Protein AF-A0A6I9PHK0-F1 (afdb_monomer)

Foldseek 3Di:
DADKDKDFDDQDDDDDDDDDWDPDFCLQAQWWKFFAADCPVPRPPGDTQDGQHTAPTVGDDDGDSPQDDHRIIIIDDPDPPRHDDDPDDDDHDDDDPQADWDWDAFPNWIKIWGPWWAFQVVLQVNLVVPANGFDDQADPRRLVVVLVCLVPDPDDFDQWAFGQWFADPPPRDIDGPNRDDNPDFFADPDDPDDPFAGTWTFGNDPPRHIGGDHSGGTGIGMHIHDDDDPPDPPPDDPPDDD

I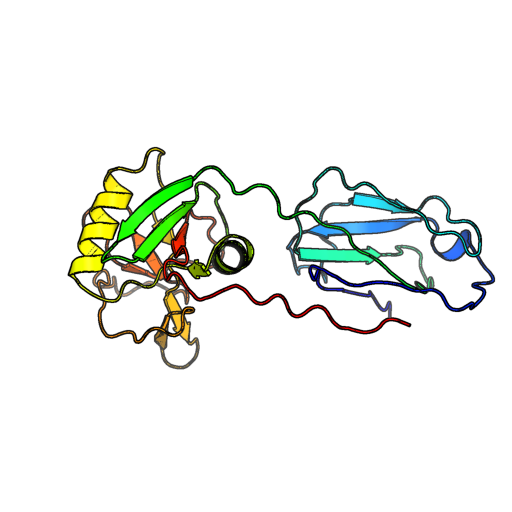nterPro domains:
  IPR001304 C-type lectin-like [PF00059] (117-223)
  IPR001304 C-type lectin-like [PS50041] (106-224)
  IPR001304 C-type lectin-like [SM00034] (99-224)
  IPR006585 Fucolectin tachylectin-4 pentraxin-1 [SM00607] (1-98)
  IPR008979 Galactose-binding-like domain superfamily [SSF49785] (24-95)
  IPR016186 C-type lectin-like/link domain superfamily [G3DSA:3.10.100.10] (101-238)
  IPR016187 C-type lectin fold [SSF56436] (112-226)

Nearest PDB structures (foldseek):
  1lit-assembly1_A  TM=9.042E-01  e=2.002E-09  Homo sapiens
  1qdd-assembly1_A  TM=8.221E-01  e=4.619E-09  Homo sapiens
  8hgg-assembly1_B  TM=8.624E-01  e=3.838E-08  Homo sapiens
  1h8u-assembly1_A  TM=8.838E-01  e=8.853E-08  Homo sapiens
  2kv3-assembly1_A  TM=7.249E-01  e=1.048E-04  Homo sapiens

Radius of gyration: 22.43 Å; Cα contacts (8 Å, |Δi|>4): 418; chains: 1; bounding box: 52×39×66 Å

Mean predicted aligned error: 14.45 Å

Organism: NCBI:txid8208

pLDDT: mean 76.12, std 20.27, range [25.58, 98.31]

Structure (mmCIF, N/CA/C/O backbone):
data_AF-A0A6I9PHK0-F1
#
_entry.id   AF-A0A6I9PHK0-F1
#
loop_
_atom_site.group_PDB
_atom_site.id
_atom_site.type_symbol
_atom_site.label_atom_id
_atom_site.label_alt_id
_atom_site.label_comp_id
_atom_site.label_asym_id
_atom_site.label_entity_id
_atom_site.label_seq_id
_atom_site.pdbx_PDB_ins_code
_atom_site.Cartn_x
_atom_site.Cartn_y
_atom_site.Cartn_z
_atom_site.occupancy
_atom_site.B_iso_or_equiv
_atom_site.auth_seq_id
_atom_site.auth_comp_id
_atom_site.auth_asym_id
_atom_site.auth_atom_id
_atom_site.pdbx_PDB_model_num
ATOM 1 N N . SER A 1 1 ? 22.911 20.141 -20.698 1.00 25.58 1 SER A N 1
ATOM 2 C CA . SER A 1 1 ? 21.625 19.761 -20.085 1.00 25.58 1 SER A CA 1
ATOM 3 C C . SER A 1 1 ? 21.124 18.507 -20.781 1.00 25.58 1 SER A C 1
ATOM 5 O O . SER A 1 1 ? 20.622 18.579 -21.894 1.00 25.58 1 SER A O 1
ATOM 7 N N . SER A 1 2 ? 21.370 17.338 -20.192 1.00 27.66 2 SER A N 1
ATOM 8 C CA . SER A 1 2 ? 20.918 16.049 -20.722 1.00 27.66 2 SER A CA 1
ATOM 9 C C . SER A 1 2 ? 19.432 15.869 -20.407 1.00 27.66 2 SER A C 1
ATOM 11 O O . SER A 1 2 ? 19.042 15.735 -19.250 1.00 27.66 2 SER A O 1
ATOM 13 N N . LEU A 1 3 ? 18.594 15.922 -21.440 1.00 30.30 3 LEU A N 1
ATOM 14 C CA . LEU A 1 3 ? 17.172 15.604 -21.339 1.00 30.30 3 LEU A CA 1
ATOM 15 C C . LEU A 1 3 ? 17.025 14.082 -21.228 1.00 30.30 3 LEU A C 1
ATOM 17 O O . LEU A 1 3 ? 17.205 13.353 -22.200 1.00 30.30 3 LEU A O 1
ATOM 21 N N . SER A 1 4 ? 16.756 13.611 -20.015 1.00 36.31 4 SER A N 1
ATOM 22 C CA . SER A 1 4 ? 16.306 12.252 -19.729 1.00 36.31 4 SER A CA 1
ATOM 23 C C . SER A 1 4 ? 14.802 12.165 -19.994 1.00 36.31 4 SER A C 1
ATOM 25 O O . SER A 1 4 ? 14.036 12.860 -19.325 1.00 36.31 4 SER A O 1
ATOM 27 N N . ASN A 1 5 ? 14.367 11.313 -20.924 1.00 41.53 5 ASN A N 1
ATOM 28 C CA . ASN A 1 5 ? 12.948 10.980 -21.037 1.00 41.53 5 ASN A CA 1
ATOM 29 C C . ASN A 1 5 ? 12.587 10.035 -19.887 1.00 41.53 5 ASN A C 1
ATOM 31 O O . ASN A 1 5 ? 12.984 8.873 -19.883 1.00 41.53 5 ASN A O 1
ATOM 35 N N . VAL A 1 6 ? 11.875 10.561 -18.891 1.00 37.03 6 VAL A N 1
ATOM 36 C CA . VAL A 1 6 ? 11.258 9.777 -17.818 1.00 37.03 6 VAL A CA 1
ATOM 37 C C . VAL A 1 6 ? 9.815 9.550 -18.232 1.00 37.03 6 VAL A C 1
ATOM 39 O O . VAL A 1 6 ? 9.058 10.509 -18.365 1.00 37.03 6 VAL A O 1
ATOM 42 N N . THR A 1 7 ? 9.446 8.298 -18.481 1.00 42.88 7 THR A N 1
ATOM 43 C CA . THR A 1 7 ? 8.068 7.932 -18.832 1.00 42.88 7 THR A CA 1
ATOM 44 C C . THR A 1 7 ? 7.482 7.055 -17.725 1.00 42.88 7 THR A C 1
ATOM 46 O O . THR A 1 7 ? 8.139 6.100 -17.304 1.00 42.88 7 THR A O 1
ATOM 49 N N . PRO A 1 8 ? 6.281 7.378 -17.209 1.00 35.09 8 PRO A N 1
ATOM 50 C CA . PRO A 1 8 ? 5.514 6.455 -16.382 1.00 35.09 8 PRO A CA 1
ATOM 51 C C . PRO A 1 8 ? 5.146 5.214 -17.199 1.00 35.09 8 PRO A C 1
ATOM 53 O O . PRO A 1 8 ? 4.795 5.330 -18.373 1.00 35.09 8 PRO A O 1
ATOM 56 N N . VAL A 1 9 ? 5.208 4.035 -16.583 1.00 39.31 9 VAL A N 1
ATOM 57 C CA . VAL A 1 9 ? 4.702 2.803 -17.199 1.00 39.31 9 VAL A CA 1
ATOM 58 C C . VAL A 1 9 ? 3.179 2.793 -17.048 1.00 39.31 9 VAL A C 1
ATOM 60 O O . VAL A 1 9 ? 2.663 2.454 -15.987 1.00 39.31 9 VAL A O 1
ATOM 63 N N . GLU A 1 10 ? 2.453 3.223 -18.080 1.00 34.25 10 GLU A N 1
ATOM 64 C CA . GLU A 1 10 ? 1.001 3.024 -18.175 1.00 34.25 10 GLU A CA 1
ATOM 65 C C . GLU A 1 10 ? 0.679 1.701 -18.892 1.00 34.25 10 GLU A C 1
ATOM 67 O O . GLU A 1 10 ? 1.463 1.263 -19.736 1.00 34.25 10 GLU A O 1
ATOM 72 N N . PRO A 1 11 ? -0.484 1.066 -18.633 1.00 32.88 11 PRO A N 1
ATOM 73 C CA . PRO A 1 11 ? -0.788 -0.257 -19.176 1.00 32.88 11 PRO A CA 1
ATOM 74 C C . PRO A 1 11 ? -0.891 -0.336 -20.699 1.00 32.88 11 PRO A C 1
ATOM 76 O O . PRO A 1 11 ? -0.811 -1.434 -21.231 1.00 32.88 11 PRO A O 1
ATOM 79 N N . HIS A 1 12 ? -1.064 0.764 -21.433 1.00 34.62 12 HIS A N 1
ATOM 80 C CA . HIS A 1 12 ? -1.171 0.707 -22.891 1.00 34.62 12 HIS A CA 1
ATOM 81 C C . HIS A 1 12 ? -0.727 2.023 -23.542 1.00 34.62 12 HIS A C 1
ATOM 83 O O . HIS A 1 12 ? -1.534 2.936 -23.699 1.00 34.62 12 HIS A O 1
ATOM 89 N N . LEU A 1 13 ? 0.515 2.084 -24.028 1.00 29.38 13 LEU A N 1
ATOM 90 C CA . LEU A 1 13 ? 0.889 3.007 -25.103 1.00 29.38 13 LEU A CA 1
ATOM 91 C C . LEU A 1 13 ? 1.177 2.198 -26.371 1.00 29.38 13 LEU A C 1
ATOM 93 O O . LEU A 1 13 ? 1.936 1.236 -26.338 1.00 29.38 13 LEU A O 1
ATOM 97 N N . LYS A 1 14 ? 0.529 2.573 -27.477 1.00 30.09 14 LYS A N 1
ATOM 98 C CA . LYS A 1 14 ? 0.770 2.023 -28.817 1.00 30.09 14 LYS A CA 1
ATOM 99 C C . LYS A 1 14 ? 1.600 3.002 -29.633 1.00 30.09 14 LYS A C 1
ATOM 101 O O . LYS A 1 14 ? 1.189 4.154 -29.758 1.00 30.09 14 LYS A O 1
ATOM 106 N N . SER A 1 15 ? 2.621 2.483 -30.305 1.00 29.52 15 SER A N 1
ATOM 107 C CA . SER A 1 15 ? 3.256 3.088 -31.467 1.00 29.52 15 SER A CA 1
ATOM 108 C C . SER A 1 15 ? 2.618 2.637 -32.768 1.00 29.52 15 SER A C 1
ATOM 110 O O . SER A 1 15 ? 2.361 1.454 -33.003 1.00 29.52 15 SER A O 1
ATOM 112 N N . ARG A 1 16 ? 2.438 3.586 -33.684 1.00 29.00 16 ARG A N 1
ATOM 113 C CA . ARG A 1 16 ? 2.441 3.318 -35.124 1.00 29.00 16 ARG A CA 1
ATOM 114 C C . ARG A 1 16 ? 3.444 4.252 -35.776 1.00 29.00 16 ARG A C 1
ATOM 116 O O . ARG A 1 16 ? 3.259 5.465 -35.751 1.00 29.00 16 ARG A O 1
ATOM 123 N N . GLN A 1 17 ? 4.429 3.694 -36.473 1.00 33.44 17 GLN A N 1
ATOM 124 C CA . GLN A 1 17 ? 5.278 4.493 -37.348 1.00 33.44 17 GLN A CA 1
ATOM 125 C C . GLN A 1 17 ? 4.563 4.842 -38.657 1.00 33.44 17 GLN A C 1
ATOM 127 O O . GLN A 1 17 ? 4.374 3.997 -39.532 1.00 33.44 17 GLN A O 1
ATOM 132 N N . HIS A 1 18 ? 4.294 6.134 -38.843 1.00 34.22 18 HIS A N 1
ATOM 133 C CA . HIS A 1 18 ? 4.387 6.753 -40.160 1.00 34.22 18 HIS A CA 1
ATOM 134 C C . HIS A 1 18 ? 5.791 7.351 -40.322 1.00 34.22 18 HIS A C 1
ATOM 136 O O . HIS A 1 18 ? 6.119 8.371 -39.730 1.00 34.22 18 HIS A O 1
ATOM 142 N N . HIS A 1 19 ? 6.615 6.649 -41.105 1.00 40.34 19 HIS A N 1
ATOM 143 C CA . HIS A 1 19 ? 7.843 7.088 -41.782 1.00 40.34 19 HIS A CA 1
ATOM 144 C C . HIS A 1 19 ? 8.476 8.421 -41.310 1.00 40.34 19 HIS A C 1
ATOM 146 O O . HIS A 1 19 ? 8.140 9.499 -41.804 1.00 40.34 19 HIS A O 1
ATOM 152 N N . HIS A 1 20 ? 9.521 8.337 -40.480 1.00 35.16 20 HIS A N 1
ATOM 153 C CA . HIS A 1 20 ? 10.587 9.341 -40.496 1.00 35.16 20 HIS A CA 1
ATOM 154 C C . HIS A 1 20 ? 11.955 8.696 -40.240 1.00 35.16 20 HIS A C 1
ATOM 156 O O . HIS A 1 20 ? 12.197 8.082 -39.205 1.00 35.16 20 HIS A O 1
ATOM 162 N N . ARG A 1 21 ? 12.844 8.795 -41.234 1.00 42.00 21 ARG A N 1
ATOM 163 C CA . ARG A 1 21 ? 14.199 8.222 -41.237 1.00 42.00 21 ARG A CA 1
ATOM 164 C C . ARG A 1 21 ? 15.056 8.839 -40.122 1.00 42.00 21 ARG A C 1
ATOM 166 O O . ARG A 1 21 ? 15.415 10.010 -40.225 1.00 42.00 21 ARG A O 1
ATOM 173 N N . ILE A 1 22 ? 15.490 8.053 -39.133 1.00 44.62 22 ILE A N 1
ATOM 174 C CA . ILE A 1 22 ? 16.690 8.393 -38.347 1.00 44.62 22 ILE A CA 1
ATOM 175 C C . ILE A 1 22 ? 17.921 8.005 -39.182 1.00 44.62 22 ILE A C 1
ATOM 177 O O . ILE A 1 22 ? 18.108 6.837 -39.512 1.00 44.62 22 ILE A O 1
ATOM 181 N N . HIS A 1 23 ? 18.762 8.985 -39.528 1.00 48.31 23 HIS A N 1
ATOM 182 C CA . HIS A 1 23 ? 19.916 8.817 -40.426 1.00 48.31 23 HIS A CA 1
ATOM 183 C C . HIS A 1 23 ? 21.219 8.360 -39.717 1.00 48.31 23 HIS A C 1
ATOM 185 O O . HIS A 1 23 ? 22.257 8.281 -40.365 1.00 48.31 23 HIS A O 1
ATOM 191 N N . ILE A 1 24 ? 21.235 8.050 -38.411 1.00 57.88 24 ILE A N 1
ATOM 192 C CA . ILE A 1 24 ? 22.464 7.571 -37.733 1.00 57.88 24 ILE A CA 1
ATOM 193 C C . ILE A 1 24 ? 22.117 6.512 -36.665 1.00 57.88 24 ILE A C 1
ATOM 195 O O . ILE A 1 24 ? 21.638 6.893 -35.595 1.00 57.88 24 ILE A O 1
ATOM 199 N N . PRO A 1 25 ? 22.334 5.209 -36.931 1.00 56.81 25 PRO A N 1
ATOM 200 C CA . PRO A 1 25 ? 21.959 4.117 -36.022 1.00 56.81 25 PRO A CA 1
ATOM 201 C C . PRO A 1 25 ? 22.844 4.027 -34.765 1.00 56.81 25 PRO A C 1
ATOM 203 O O . PRO A 1 25 ? 22.355 3.689 -33.695 1.00 56.81 25 PRO A O 1
ATOM 206 N N . GLU A 1 26 ? 24.111 4.436 -34.857 1.00 62.53 26 GLU A N 1
ATOM 207 C CA . GLU A 1 26 ? 25.139 4.272 -33.806 1.00 62.53 26 GLU A CA 1
ATOM 208 C C . GLU A 1 26 ? 24.965 5.207 -32.588 1.00 62.53 26 GLU A C 1
ATOM 210 O O . GLU A 1 26 ? 25.712 5.150 -31.610 1.00 62.53 26 GLU A O 1
ATOM 215 N N . ARG A 1 27 ? 23.995 6.133 -32.626 1.00 67.62 27 ARG A N 1
ATOM 216 C CA . ARG A 1 27 ? 23.818 7.157 -31.576 1.00 67.62 27 ARG A CA 1
ATOM 217 C C . ARG A 1 27 ? 23.200 6.627 -30.285 1.00 67.62 27 ARG A C 1
ATOM 219 O O . ARG A 1 27 ? 23.299 7.303 -29.262 1.00 67.62 27 ARG A O 1
ATOM 226 N N . LEU A 1 28 ? 22.544 5.473 -30.347 1.00 73.44 28 LEU A N 1
ATOM 227 C CA . LEU A 1 28 ? 21.948 4.805 -29.189 1.00 73.44 28 LEU A CA 1
ATOM 228 C C . LEU A 1 28 ? 22.874 3.745 -28.589 1.00 73.44 28 LEU A C 1
ATOM 230 O O . LEU A 1 28 ? 22.549 3.184 -27.545 1.00 73.44 28 LEU A O 1
ATOM 234 N N . ASP A 1 29 ? 24.028 3.497 -29.204 1.00 79.94 29 ASP A N 1
ATOM 235 C CA . ASP A 1 29 ? 24.972 2.501 -28.720 1.00 79.94 29 ASP A CA 1
ATOM 236 C C . ASP A 1 29 ? 25.483 2.892 -27.328 1.00 79.94 29 ASP A C 1
ATOM 238 O O . ASP A 1 29 ? 25.869 4.037 -27.065 1.00 79.94 29 ASP A O 1
ATOM 242 N N . SER A 1 30 ? 25.511 1.911 -26.429 1.00 81.75 30 SER A N 1
ATOM 243 C CA . SER A 1 30 ? 25.810 2.079 -25.004 1.00 81.75 30 SER A CA 1
ATOM 244 C C . SER A 1 30 ? 24.768 2.872 -24.209 1.00 81.75 30 SER A C 1
ATOM 246 O O . SER A 1 30 ? 25.079 3.326 -23.106 1.00 81.75 30 SER A O 1
ATOM 248 N N . ALA A 1 31 ? 23.549 3.052 -24.728 1.00 85.50 31 ALA A N 1
ATOM 249 C CA . ALA A 1 31 ? 22.441 3.511 -23.899 1.00 85.50 31 ALA A CA 1
ATOM 250 C C . ALA A 1 31 ? 22.073 2.425 -22.881 1.00 85.50 31 ALA A C 1
ATOM 252 O O . ALA A 1 31 ? 21.934 1.256 -23.230 1.00 85.50 31 ALA A O 1
ATOM 253 N N . GLU A 1 32 ? 21.912 2.814 -21.625 1.00 87.94 32 GLU A N 1
ATOM 254 C CA . GLU A 1 32 ? 21.534 1.926 -20.533 1.00 87.94 32 GLU A CA 1
ATOM 255 C C . GLU A 1 32 ? 20.050 2.096 -20.203 1.00 87.94 32 GLU A C 1
ATOM 257 O O . GLU A 1 32 ? 19.572 3.222 -20.046 1.00 87.94 32 GLU A O 1
ATOM 262 N N . ILE A 1 33 ? 19.330 0.979 -20.107 1.00 86.75 33 ILE A N 1
ATOM 263 C CA . ILE A 1 33 ? 17.914 0.915 -19.749 1.00 86.75 33 ILE A CA 1
ATOM 264 C C . ILE A 1 33 ? 17.826 0.505 -18.281 1.00 86.75 33 ILE A C 1
ATOM 266 O O . ILE A 1 33 ? 18.187 -0.612 -17.927 1.00 86.75 33 ILE A O 1
ATOM 270 N N . LEU A 1 34 ? 17.333 1.398 -17.431 1.00 84.75 34 LEU A N 1
ATOM 271 C CA . LEU A 1 34 ? 17.183 1.209 -15.990 1.00 84.75 34 LEU A CA 1
ATOM 272 C C . LEU A 1 34 ? 15.696 1.068 -15.659 1.00 84.75 34 LEU A C 1
ATOM 274 O O . LEU A 1 34 ? 14.885 1.866 -16.139 1.00 84.75 34 LEU A O 1
ATOM 278 N N . ILE A 1 35 ? 15.338 0.090 -14.825 1.00 83.00 35 ILE A N 1
ATOM 279 C CA . ILE A 1 35 ? 13.946 -0.175 -14.428 1.00 83.00 35 ILE A CA 1
ATOM 280 C C . ILE A 1 35 ? 13.857 -0.287 -12.911 1.00 83.00 35 ILE A C 1
ATOM 282 O O . ILE A 1 35 ? 14.585 -1.063 -12.301 1.00 83.00 35 ILE A O 1
ATOM 286 N N . GLY A 1 36 ? 12.962 0.476 -12.283 1.00 77.12 36 GLY A N 1
ATOM 287 C CA . GLY A 1 36 ? 12.745 0.392 -10.838 1.00 77.12 36 GLY A CA 1
ATOM 288 C C . GLY A 1 36 ? 11.745 1.414 -10.301 1.00 77.12 36 GLY A C 1
ATOM 289 O O . GLY A 1 36 ? 11.014 2.050 -11.057 1.00 77.12 36 GLY A O 1
ATOM 290 N N . ASN A 1 37 ? 11.686 1.559 -8.976 1.00 71.12 37 ASN A N 1
ATOM 291 C CA . ASN A 1 37 ? 10.735 2.452 -8.294 1.00 71.12 37 ASN A CA 1
ATOM 292 C C . ASN A 1 37 ? 11.374 3.721 -7.713 1.00 71.12 37 ASN A C 1
ATOM 294 O O . ASN A 1 37 ? 10.649 4.657 -7.348 1.00 71.12 37 ASN A O 1
ATOM 298 N N . SER A 1 38 ? 12.708 3.765 -7.629 1.00 76.19 38 SER A N 1
ATOM 299 C CA . SER A 1 38 ? 13.434 4.872 -7.012 1.00 76.19 38 SER A CA 1
ATOM 300 C C . SER A 1 38 ? 13.378 6.116 -7.889 1.00 76.19 38 SER A C 1
ATOM 302 O O . SER A 1 38 ? 13.614 6.055 -9.096 1.00 76.19 38 SER A O 1
ATOM 304 N N . LEU A 1 39 ? 13.083 7.255 -7.260 1.00 78.12 39 LEU A N 1
ATOM 305 C CA . LEU A 1 39 ? 13.158 8.581 -7.880 1.00 78.12 39 LEU A CA 1
ATOM 306 C C . LEU A 1 39 ? 14.530 9.240 -7.671 1.00 78.12 39 LEU A C 1
ATOM 308 O O . LEU A 1 39 ? 14.804 10.283 -8.265 1.00 78.12 39 LEU A O 1
ATOM 312 N N . GLU A 1 40 ? 15.403 8.651 -6.850 1.00 78.62 40 GLU A N 1
ATOM 313 C CA . GLU A 1 40 ? 16.730 9.198 -6.576 1.00 78.62 40 GLU A CA 1
ATOM 314 C C . GLU A 1 40 ? 17.556 9.319 -7.855 1.00 78.62 40 GLU A C 1
ATOM 316 O O . GLU A 1 40 ? 17.512 8.451 -8.733 1.00 78.62 40 GLU A O 1
ATOM 321 N N . ASN A 1 41 ? 18.306 10.419 -7.968 1.00 80.69 41 ASN A N 1
ATOM 322 C CA . ASN A 1 41 ? 19.072 10.743 -9.170 1.00 80.69 41 ASN A CA 1
ATOM 323 C C . ASN A 1 41 ? 18.211 10.637 -10.450 1.00 80.69 41 ASN A C 1
A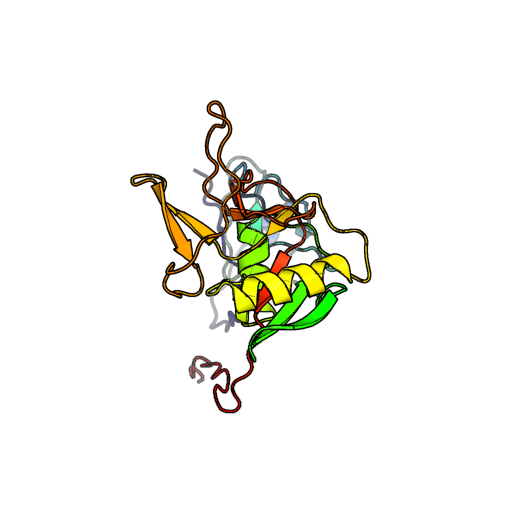TOM 325 O O . ASN A 1 41 ? 18.661 10.110 -11.466 1.00 80.69 41 ASN A O 1
ATOM 329 N N . ASN A 1 42 ? 16.943 11.069 -10.396 1.00 75.44 42 ASN A N 1
ATOM 330 C CA . ASN A 1 42 ? 15.948 10.928 -11.468 1.00 75.44 42 ASN A CA 1
ATOM 331 C C . ASN A 1 42 ? 15.799 9.477 -11.970 1.00 75.44 42 ASN A C 1
ATOM 333 O O . ASN A 1 42 ? 15.760 9.228 -13.175 1.00 75.44 42 ASN A O 1
ATOM 337 N N . GLY A 1 43 ? 15.814 8.504 -11.060 1.00 73.00 43 GLY A N 1
ATOM 338 C CA . GLY A 1 43 ? 15.768 7.077 -11.384 1.00 73.00 43 GLY A CA 1
ATOM 339 C C . GLY A 1 43 ? 17.083 6.498 -11.909 1.00 73.00 43 GLY A C 1
ATOM 340 O O . GLY A 1 43 ? 17.085 5.395 -12.446 1.00 73.00 43 GLY A O 1
ATOM 341 N N . GLY A 1 44 ? 18.195 7.224 -11.763 1.00 82.19 44 GLY A N 1
ATOM 342 C CA . GLY A 1 44 ? 19.533 6.762 -12.147 1.00 82.19 44 GLY A CA 1
ATOM 343 C C . GLY A 1 44 ? 20.101 5.671 -11.234 1.00 82.19 44 GLY A C 1
ATOM 344 O O . GLY A 1 44 ? 21.029 4.982 -11.632 1.00 82.19 44 GLY A O 1
ATOM 345 N N . ASN A 1 45 ? 19.537 5.502 -10.035 1.00 84.75 45 ASN A N 1
ATOM 346 C CA . ASN A 1 45 ? 19.943 4.463 -9.082 1.00 84.75 45 ASN A CA 1
ATOM 347 C C . ASN A 1 45 ? 19.146 3.152 -9.249 1.00 84.75 45 ASN A C 1
ATOM 349 O O . ASN A 1 45 ? 19.362 2.206 -8.495 1.00 84.75 45 ASN A O 1
ATOM 353 N N . ASN A 1 46 ? 18.189 3.099 -10.182 1.00 83.50 46 ASN A N 1
ATOM 354 C CA . ASN A 1 46 ? 17.428 1.878 -10.448 1.00 83.50 46 ASN A CA 1
ATOM 355 C C . ASN A 1 46 ? 18.325 0.813 -11.107 1.00 83.50 46 ASN A C 1
ATOM 357 O O . ASN A 1 46 ? 19.268 1.173 -11.808 1.00 83.50 46 ASN A O 1
ATOM 361 N N . PRO A 1 47 ? 18.057 -0.488 -10.904 1.00 85.44 47 PRO A N 1
ATOM 362 C CA . PRO A 1 47 ? 18.856 -1.546 -11.511 1.00 85.44 47 PRO A CA 1
ATOM 363 C C . PRO A 1 47 ? 18.782 -1.518 -13.047 1.00 85.44 47 PRO A C 1
ATOM 365 O O . PRO A 1 47 ? 17.766 -1.146 -13.640 1.00 85.44 47 PRO A O 1
ATOM 368 N N . SER A 1 48 ? 19.879 -1.929 -13.682 1.00 89.81 48 SER A N 1
ATOM 369 C CA . SER A 1 48 ? 20.029 -1.996 -15.139 1.00 89.81 48 SER A CA 1
ATOM 370 C C . SER A 1 48 ? 19.340 -3.235 -15.701 1.00 89.81 48 SER A C 1
ATOM 372 O O . SER A 1 48 ? 19.637 -4.350 -15.278 1.00 89.81 48 SER A O 1
ATOM 374 N N . CYS A 1 49 ? 18.404 -3.030 -16.630 1.00 86.06 49 CYS A N 1
ATOM 375 C CA . CYS A 1 49 ? 17.784 -4.095 -17.413 1.00 86.06 49 CYS A CA 1
ATOM 376 C C . CYS A 1 49 ? 18.702 -4.544 -18.546 1.00 86.06 49 CYS A C 1
ATOM 378 O O . CYS A 1 49 ? 18.980 -5.732 -18.693 1.00 86.06 49 CYS A O 1
ATOM 380 N N . ALA A 1 50 ? 19.139 -3.600 -19.377 1.00 86.94 50 ALA A N 1
ATOM 381 C CA . ALA A 1 50 ? 19.885 -3.911 -20.583 1.00 86.94 50 ALA A CA 1
ATOM 382 C C . ALA A 1 50 ? 20.724 -2.722 -21.041 1.00 86.94 50 ALA A C 1
ATOM 384 O O . ALA A 1 50 ? 20.414 -1.562 -20.761 1.00 86.94 50 ALA A O 1
ATOM 385 N N . VAL A 1 51 ? 21.762 -3.029 -21.815 1.00 87.38 51 VAL A N 1
ATOM 386 C CA . VAL A 1 51 ? 22.569 -2.041 -22.527 1.00 87.38 51 VAL A CA 1
ATOM 387 C C . VAL A 1 51 ? 22.332 -2.219 -24.021 1.00 87.38 51 VAL A C 1
ATOM 389 O O . VAL A 1 51 ? 22.464 -3.321 -24.554 1.00 87.38 51 VAL A O 1
ATOM 392 N N . VAL A 1 52 ? 21.985 -1.129 -24.701 1.00 84.62 52 VAL A N 1
ATOM 393 C CA . VAL A 1 52 ? 21.788 -1.099 -26.150 1.00 84.62 52 VAL A CA 1
ATOM 394 C C . VAL A 1 52 ? 23.141 -1.283 -26.831 1.00 84.62 52 VAL A C 1
ATOM 396 O O . VAL A 1 52 ? 24.047 -0.464 -26.671 1.00 84.62 52 VAL A O 1
ATOM 399 N N . THR A 1 53 ? 23.291 -2.369 -27.584 1.00 82.19 53 THR A N 1
ATOM 400 C CA . THR A 1 53 ? 24.536 -2.700 -28.292 1.00 82.19 53 THR A CA 1
ATOM 401 C C . THR A 1 53 ? 24.547 -2.166 -29.718 1.00 82.19 53 THR A C 1
ATOM 403 O O . THR A 1 53 ? 25.542 -1.577 -30.123 1.00 82.19 53 THR A O 1
ATOM 406 N N . SER A 1 54 ? 23.459 -2.362 -30.467 1.00 80.31 54 SER A N 1
ATOM 407 C CA . SER A 1 54 ? 23.242 -1.783 -31.794 1.00 80.31 54 SER A CA 1
ATOM 408 C C . SER A 1 54 ? 21.770 -1.901 -32.187 1.00 80.31 54 SER A C 1
ATOM 410 O O . SER A 1 54 ? 21.135 -2.922 -31.918 1.00 80.31 54 SER A O 1
ATOM 412 N N . ILE A 1 55 ? 21.224 -0.876 -32.846 1.00 75.88 55 ILE A N 1
ATOM 413 C CA . ILE A 1 55 ? 19.894 -0.926 -33.468 1.00 75.88 55 ILE A CA 1
ATOM 414 C C . ILE A 1 55 ? 20.042 -0.468 -34.924 1.00 75.88 55 ILE A C 1
ATOM 416 O O . ILE A 1 55 ? 20.458 0.669 -35.160 1.00 75.88 55 ILE A O 1
ATOM 420 N N . PRO A 1 56 ? 19.724 -1.315 -35.919 1.00 75.19 56 PRO A N 1
ATOM 421 C CA . PRO A 1 56 ? 19.862 -0.938 -37.321 1.00 75.19 56 PRO A CA 1
ATOM 422 C C . PRO A 1 56 ? 18.945 0.242 -37.669 1.00 75.19 56 PRO A C 1
ATOM 424 O O . PRO A 1 56 ? 17.880 0.421 -37.078 1.00 75.19 56 PRO A O 1
ATOM 427 N N . SER A 1 57 ? 19.339 1.058 -38.651 1.00 71.38 57 SER A N 1
ATOM 428 C CA . SER A 1 57 ? 18.554 2.229 -39.062 1.00 71.38 57 SER A CA 1
ATOM 429 C C . SER A 1 57 ? 17.129 1.847 -39.455 1.00 71.38 57 SER A C 1
ATOM 431 O O . SER A 1 57 ? 16.925 1.030 -40.350 1.00 71.38 57 SER A O 1
ATOM 433 N N . GLY A 1 58 ? 16.142 2.470 -38.806 1.00 68.12 58 GLY A N 1
ATOM 434 C CA . GLY A 1 58 ? 14.723 2.180 -39.032 1.00 68.12 58 GLY A CA 1
ATOM 435 C C . GLY A 1 58 ? 14.252 0.835 -38.467 1.00 68.12 58 GLY A C 1
ATOM 436 O O . GLY A 1 58 ? 13.106 0.464 -38.696 1.00 68.12 58 GLY A O 1
ATOM 437 N N . GLY A 1 59 ? 15.114 0.111 -37.750 1.00 71.00 59 GLY A N 1
ATOM 438 C CA . GLY A 1 59 ? 14.764 -1.110 -37.042 1.00 71.00 59 GLY A CA 1
ATOM 439 C C . GLY A 1 59 ? 14.234 -0.837 -35.637 1.00 71.00 59 GLY A C 1
ATOM 440 O O . GLY A 1 59 ? 14.545 0.180 -35.018 1.00 71.00 59 GLY A O 1
ATOM 441 N N . THR A 1 60 ? 13.464 -1.794 -35.131 1.00 74.62 60 THR A N 1
ATOM 442 C CA . THR A 1 60 ? 13.030 -1.861 -33.733 1.00 74.62 60 THR A CA 1
ATOM 443 C C . THR A 1 60 ? 13.784 -2.998 -33.056 1.00 74.62 60 THR A C 1
ATOM 445 O O . THR A 1 60 ? 13.967 -4.056 -33.659 1.00 74.62 60 THR A O 1
ATOM 448 N N . HIS A 1 61 ? 14.218 -2.792 -31.814 1.00 79.62 61 HIS A N 1
ATOM 449 C CA . HIS A 1 61 ? 14.843 -3.831 -31.001 1.00 79.62 61 HIS A CA 1
ATOM 450 C C . HIS A 1 61 ? 14.088 -3.972 -29.681 1.00 79.62 61 HIS A C 1
ATOM 452 O O . HIS A 1 61 ? 13.785 -2.971 -29.034 1.00 79.62 61 HIS A O 1
ATOM 458 N N . THR A 1 62 ? 13.814 -5.212 -29.282 1.00 76.31 62 THR A N 1
ATOM 459 C CA . THR A 1 62 ? 13.144 -5.540 -28.017 1.00 76.31 62 THR A CA 1
ATOM 460 C C . THR A 1 62 ? 14.174 -5.997 -26.989 1.00 76.31 62 THR A C 1
ATOM 462 O O . THR A 1 62 ? 15.120 -6.704 -27.342 1.00 76.31 62 THR A O 1
ATOM 465 N N . PHE A 1 63 ? 14.010 -5.582 -25.732 1.00 80.69 63 PHE A N 1
ATOM 466 C CA . PHE A 1 63 ? 14.857 -5.984 -24.608 1.00 80.69 63 PHE A CA 1
ATOM 467 C C . PHE A 1 63 ? 14.012 -6.725 -23.574 1.00 80.69 63 PHE A C 1
ATOM 469 O O . PHE A 1 63 ? 13.024 -6.185 -23.082 1.00 80.69 63 PHE A O 1
ATOM 476 N N . GLU A 1 64 ? 14.416 -7.948 -23.239 1.00 77.94 64 GLU A N 1
ATOM 477 C CA . GLU A 1 64 ? 13.720 -8.792 -22.268 1.00 77.94 64 GLU A CA 1
ATOM 478 C C . GLU A 1 64 ? 14.336 -8.604 -20.877 1.00 77.94 64 GLU A C 1
ATOM 480 O O . GLU A 1 64 ? 15.416 -9.115 -20.586 1.00 77.94 64 GLU A O 1
ATOM 485 N N . CYS A 1 65 ? 13.646 -7.874 -19.999 1.00 79.25 65 CYS A N 1
ATOM 486 C CA . CYS A 1 65 ? 14.150 -7.513 -18.669 1.00 79.25 65 CYS A CA 1
ATOM 487 C C . CYS A 1 65 ? 13.918 -8.589 -17.591 1.00 79.25 65 CYS A C 1
ATOM 489 O O . CYS A 1 65 ? 13.957 -8.280 -16.405 1.00 79.25 65 CYS A O 1
ATOM 491 N N . GLY A 1 66 ? 13.615 -9.837 -17.964 1.00 71.44 66 GLY A N 1
ATOM 492 C CA . GLY A 1 66 ? 13.586 -10.978 -17.035 1.00 71.44 66 GLY A CA 1
ATOM 493 C C . GLY A 1 66 ? 12.665 -10.832 -15.813 1.00 71.44 66 GLY A C 1
ATOM 494 O O . GLY A 1 66 ? 12.976 -11.371 -14.755 1.00 71.44 66 GLY A O 1
ATOM 495 N N . GLY A 1 67 ? 11.560 -10.088 -15.928 1.00 64.50 67 GLY A N 1
ATOM 496 C CA . GLY A 1 67 ? 10.622 -9.872 -14.819 1.00 64.50 67 GLY A CA 1
ATOM 497 C C . GLY A 1 67 ? 11.055 -8.807 -13.803 1.00 64.50 67 GLY A C 1
ATOM 498 O O . GLY A 1 67 ? 10.583 -8.822 -12.667 1.00 64.50 67 GLY A O 1
ATOM 499 N N . MET A 1 68 ? 11.946 -7.884 -14.182 1.00 73.50 68 MET A N 1
ATOM 500 C CA . MET A 1 68 ? 12.258 -6.710 -13.361 1.00 73.50 68 MET A CA 1
ATOM 501 C C . MET A 1 68 ? 10.996 -5.927 -12.987 1.00 73.50 68 MET A C 1
ATOM 503 O O . MET A 1 68 ? 10.130 -5.668 -13.820 1.00 73.50 68 MET A O 1
ATOM 507 N N . ILE A 1 69 ? 10.919 -5.519 -11.721 1.00 69.50 69 ILE A N 1
ATOM 508 C CA . ILE A 1 69 ? 9.770 -4.802 -11.165 1.00 69.50 69 ILE A CA 1
ATOM 509 C C . ILE A 1 69 ? 10.135 -3.327 -11.016 1.00 69.50 69 ILE A C 1
ATOM 511 O O . ILE A 1 69 ? 11.087 -2.982 -10.314 1.00 69.50 69 ILE A O 1
ATOM 515 N N . GLY A 1 70 ? 9.352 -2.449 -11.635 1.00 70.94 70 GLY A N 1
ATOM 516 C CA . GLY A 1 70 ? 9.549 -1.010 -11.532 1.00 70.94 70 GLY A CA 1
ATOM 517 C C . GLY A 1 70 ? 8.423 -0.206 -12.173 1.00 70.94 70 GLY A C 1
ATOM 518 O O . GLY A 1 70 ? 7.827 -0.641 -13.151 1.00 70.94 70 GLY A O 1
ATOM 519 N N . ARG A 1 71 ? 8.150 0.980 -11.627 1.00 71.31 71 ARG A N 1
ATOM 520 C CA . ARG A 1 71 ? 7.186 1.963 -12.155 1.00 71.31 71 ARG A CA 1
ATOM 521 C C . ARG A 1 71 ? 7.837 3.015 -13.059 1.00 71.31 71 ARG A C 1
ATOM 523 O O . ARG A 1 71 ? 7.141 3.807 -13.689 1.00 71.31 71 ARG A O 1
ATOM 530 N N . LEU A 1 72 ? 9.168 3.067 -13.066 1.00 73.75 72 LEU A N 1
ATOM 531 C CA . LEU A 1 72 ? 9.973 4.018 -13.822 1.00 73.75 72 LEU A CA 1
ATOM 532 C C . LEU A 1 72 ? 10.889 3.254 -14.766 1.00 73.75 72 LEU A C 1
ATOM 534 O O . LEU A 1 72 ? 11.628 2.367 -14.334 1.00 73.75 72 LEU A O 1
ATOM 538 N N . VAL A 1 73 ? 10.884 3.672 -16.028 1.00 82.94 73 VAL A N 1
ATOM 539 C CA . VAL A 1 73 ? 11.896 3.291 -17.010 1.00 82.94 73 VAL A CA 1
ATOM 540 C C . VAL A 1 73 ? 12.710 4.527 -17.354 1.00 82.94 73 VAL A C 1
ATOM 542 O O . VAL A 1 73 ? 12.163 5.591 -17.656 1.00 82.94 73 VAL A O 1
ATOM 545 N N . ARG A 1 74 ? 14.034 4.392 -17.300 1.00 82.44 74 ARG A N 1
ATOM 546 C CA . ARG A 1 74 ? 14.971 5.435 -17.710 1.00 82.44 74 ARG A CA 1
ATOM 547 C C . ARG A 1 74 ? 15.937 4.883 -18.739 1.00 82.44 74 ARG A C 1
ATOM 549 O O . ARG A 1 74 ? 16.563 3.859 -18.509 1.00 82.44 74 ARG A O 1
ATOM 556 N N . ILE A 1 75 ? 16.122 5.630 -19.823 1.00 85.31 75 ILE A N 1
ATOM 557 C CA . ILE A 1 75 ? 17.159 5.366 -20.820 1.00 85.31 75 ILE A CA 1
ATOM 558 C C . ILE A 1 75 ? 18.230 6.450 -20.676 1.00 85.31 75 ILE A C 1
ATOM 560 O O . ILE A 1 75 ? 17.927 7.641 -20.773 1.00 85.31 75 ILE A O 1
ATOM 564 N N . SER A 1 76 ? 19.471 6.054 -20.391 1.00 82.88 76 SER A N 1
ATOM 565 C CA . SER A 1 76 ? 20.589 6.970 -20.129 1.00 82.88 76 SER A CA 1
ATOM 566 C C . SER A 1 76 ? 21.748 6.730 -21.089 1.00 82.88 76 SER A C 1
ATOM 568 O O . SER A 1 76 ? 22.170 5.598 -21.285 1.00 82.88 76 SER A O 1
ATOM 570 N N . LEU A 1 77 ? 22.309 7.805 -21.645 1.00 84.38 77 LEU A N 1
ATOM 571 C CA . LEU A 1 77 ? 23.590 7.776 -22.351 1.00 84.38 77 LEU A CA 1
ATOM 572 C C . LEU A 1 77 ? 24.648 8.437 -21.471 1.00 84.38 77 LEU A C 1
ATOM 574 O O . LEU A 1 77 ? 24.563 9.628 -21.179 1.00 84.38 77 LEU A O 1
ATOM 578 N N . ASN A 1 78 ? 25.671 7.677 -21.085 1.00 77.69 78 ASN A N 1
ATOM 579 C CA . ASN A 1 78 ? 26.723 8.160 -20.182 1.00 77.69 78 ASN A CA 1
ATOM 580 C C . ASN A 1 78 ? 27.921 8.783 -20.932 1.00 77.69 78 ASN A C 1
ATOM 582 O O . ASN A 1 78 ? 28.975 9.017 -20.344 1.00 77.69 78 ASN A O 1
ATOM 586 N N . ARG A 1 79 ? 27.782 9.063 -22.238 1.00 77.38 79 ARG A N 1
ATOM 587 C CA . ARG A 1 79 ? 28.847 9.668 -23.055 1.00 77.38 79 ARG A CA 1
ATOM 588 C C . ARG A 1 79 ? 28.794 11.206 -22.982 1.00 77.38 79 ARG A C 1
ATOM 590 O O . ARG A 1 79 ? 27.717 11.779 -23.183 1.00 77.38 79 ARG A O 1
ATOM 597 N N . PRO A 1 80 ? 29.926 11.900 -22.761 1.00 70.69 80 PRO A N 1
ATOM 598 C CA . PRO A 1 80 ? 29.960 13.361 -22.757 1.00 70.69 80 PRO A CA 1
ATOM 599 C C . PRO A 1 80 ? 29.548 13.921 -24.127 1.00 70.69 80 PRO A C 1
ATOM 601 O O . PRO A 1 80 ? 29.908 13.370 -25.164 1.00 70.69 80 PRO A O 1
ATOM 604 N N . ASN A 1 81 ? 28.773 15.010 -24.125 1.00 69.75 81 ASN A N 1
ATOM 605 C CA . ASN A 1 81 ? 28.220 15.669 -25.321 1.00 69.75 81 ASN A CA 1
ATOM 606 C C . ASN A 1 81 ? 27.323 14.787 -26.212 1.00 69.75 81 ASN A C 1
ATOM 608 O O . ASN A 1 81 ? 27.071 15.132 -27.366 1.00 69.75 81 ASN A O 1
ATOM 612 N N . SER A 1 82 ? 26.808 13.672 -25.689 1.00 69.62 82 SER A N 1
ATOM 613 C CA . SER A 1 82 ? 25.817 12.864 -26.396 1.00 69.62 82 SER A CA 1
ATOM 614 C C . SER A 1 82 ? 24.402 13.397 -26.162 1.00 69.62 82 SER A C 1
ATOM 616 O O . SER A 1 82 ? 24.045 13.844 -25.072 1.00 69.62 82 SER A O 1
ATOM 618 N N . VAL A 1 83 ? 23.588 13.367 -27.215 1.00 70.62 83 VAL A N 1
ATOM 619 C CA . VAL A 1 83 ? 22.161 13.688 -27.147 1.00 70.62 83 VAL A CA 1
ATOM 620 C C . VAL A 1 83 ? 21.397 12.409 -27.441 1.00 70.62 83 VAL A C 1
ATOM 622 O O . VAL A 1 83 ? 21.568 11.829 -28.518 1.00 70.62 83 VAL A O 1
ATOM 625 N N . LEU A 1 84 ? 20.555 11.991 -26.498 1.00 71.75 84 LEU A N 1
ATOM 626 C CA . LEU A 1 84 ? 19.634 10.879 -26.689 1.00 71.75 84 LEU A CA 1
ATOM 627 C C . LEU A 1 84 ? 18.518 11.331 -27.634 1.00 71.75 84 LEU A C 1
ATOM 629 O O . LEU A 1 84 ? 17.825 12.312 -27.373 1.00 71.75 84 LEU A O 1
ATOM 633 N N . THR A 1 85 ? 18.366 10.642 -28.759 1.00 73.00 85 THR A N 1
ATOM 634 C CA . THR A 1 85 ? 17.286 10.898 -29.713 1.00 73.00 85 THR A CA 1
ATOM 635 C C . THR A 1 85 ? 16.575 9.583 -29.960 1.00 73.00 85 THR A C 1
ATOM 637 O O . THR A 1 85 ? 17.116 8.695 -30.611 1.00 73.00 85 THR A O 1
ATOM 640 N N . LEU A 1 86 ? 15.378 9.463 -29.398 1.00 70.19 86 LEU A N 1
ATOM 641 C CA . LEU A 1 86 ? 14.503 8.310 -29.544 1.00 70.19 86 LEU A CA 1
ATOM 642 C C . LEU A 1 86 ? 13.287 8.772 -30.338 1.00 70.19 86 LEU A C 1
ATOM 644 O O . LEU A 1 86 ? 12.711 9.810 -30.015 1.00 70.19 86 LEU A O 1
ATOM 648 N N . CYS A 1 87 ? 12.922 8.032 -31.382 1.00 65.25 87 CYS A N 1
ATOM 649 C CA . CYS A 1 87 ? 11.666 8.296 -32.081 1.00 65.25 87 CYS A CA 1
ATOM 650 C C . CYS A 1 87 ? 10.480 7.870 -31.224 1.00 65.25 87 CYS A C 1
ATOM 652 O O . CYS A 1 87 ? 9.511 8.612 -31.115 1.00 65.25 87 CYS A O 1
ATOM 654 N N . GLU A 1 88 ? 10.574 6.690 -30.615 1.00 67.56 88 GLU A N 1
ATOM 655 C CA . GLU A 1 88 ? 9.492 6.116 -29.837 1.00 67.56 88 GLU A CA 1
ATOM 656 C C . GLU A 1 88 ? 10.017 5.051 -28.880 1.00 67.56 88 GLU A C 1
ATOM 658 O O . GLU A 1 88 ? 10.983 4.355 -29.197 1.00 67.56 88 GLU A O 1
ATOM 663 N N . VAL A 1 89 ? 9.400 4.958 -27.704 1.00 76.19 89 VAL A N 1
ATOM 664 C CA . VAL A 1 89 ? 9.719 3.960 -26.684 1.00 76.19 89 VAL A CA 1
ATOM 665 C C . VAL A 1 89 ? 8.419 3.292 -26.277 1.00 76.19 89 VAL A C 1
ATOM 667 O O . VAL A 1 89 ? 7.500 3.963 -25.814 1.00 76.19 89 VAL A O 1
ATOM 670 N N . GLU A 1 90 ? 8.369 1.975 -26.429 1.00 61.66 90 GLU A N 1
ATOM 671 C CA . GLU A 1 90 ? 7.282 1.147 -25.921 1.00 61.66 90 GLU A CA 1
ATOM 672 C C . GLU A 1 90 ? 7.795 0.336 -24.736 1.00 61.66 90 GLU A C 1
ATOM 674 O O . GLU A 1 90 ? 8.860 -0.282 -24.804 1.00 61.66 90 GLU A O 1
ATOM 679 N N . VAL A 1 91 ? 7.037 0.350 -23.643 1.00 75.75 91 VAL A N 1
ATOM 680 C CA . VAL A 1 91 ? 7.335 -0.436 -22.448 1.00 75.75 91 VAL A CA 1
ATOM 681 C C . VAL A 1 91 ? 6.203 -1.429 -22.260 1.00 75.75 91 VAL A C 1
ATOM 683 O O . VAL A 1 91 ? 5.050 -1.038 -22.085 1.00 75.75 91 VAL A O 1
ATOM 686 N N . TYR A 1 92 ? 6.547 -2.712 -22.297 1.00 66.44 92 TYR A N 1
ATOM 687 C CA . TYR A 1 92 ? 5.615 -3.809 -22.083 1.00 66.44 92 TYR A CA 1
ATOM 688 C C . TYR A 1 92 ? 5.879 -4.411 -20.707 1.00 66.44 92 TYR A C 1
ATOM 690 O O . TYR A 1 92 ? 6.970 -4.912 -20.440 1.00 66.44 92 TYR A O 1
ATOM 698 N N . GLY A 1 93 ? 4.885 -4.33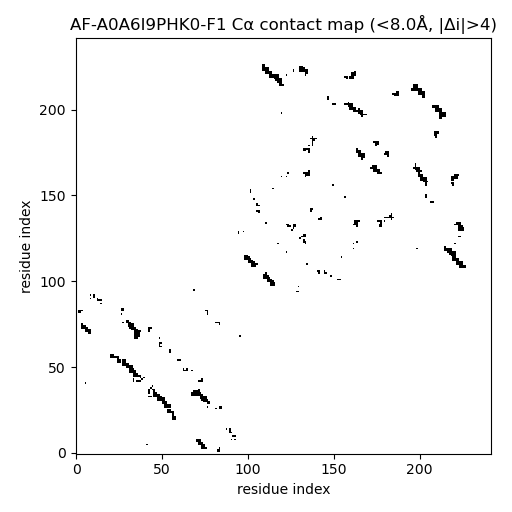2 -19.828 1.00 63.31 93 GLY A N 1
ATOM 699 C CA . GLY A 1 93 ? 4.907 -4.962 -18.515 1.00 63.31 93 GLY A CA 1
ATOM 700 C C . GLY A 1 93 ? 3.665 -5.819 -18.336 1.00 63.31 93 GLY A C 1
ATOM 701 O O . GLY A 1 93 ? 2.576 -5.436 -18.761 1.00 63.31 93 GLY A O 1
ATOM 702 N N . GLU A 1 94 ? 3.829 -6.974 -17.704 1.00 58.03 94 GLU A N 1
ATOM 703 C CA . GLU A 1 94 ? 2.706 -7.739 -17.178 1.00 58.03 94 GLU A CA 1
ATOM 704 C C . GLU A 1 94 ? 2.511 -7.373 -15.707 1.00 58.03 94 GLU A C 1
ATOM 706 O O . GLU A 1 94 ? 3.474 -7.104 -14.980 1.00 58.03 94 GLU A O 1
ATOM 711 N N . LEU A 1 95 ? 1.256 -7.349 -15.261 1.00 55.75 95 LEU A N 1
ATOM 712 C CA . LEU A 1 95 ? 0.954 -7.242 -13.843 1.00 55.75 95 LEU A CA 1
ATOM 713 C C . LEU A 1 95 ? 1.567 -8.462 -13.147 1.00 55.75 95 LEU A C 1
ATOM 715 O O . LEU A 1 95 ? 1.104 -9.584 -13.342 1.00 55.75 95 LEU A O 1
ATOM 719 N N . ALA A 1 96 ? 2.632 -8.245 -12.368 1.00 56.38 96 ALA A N 1
ATOM 720 C CA . ALA A 1 96 ? 3.275 -9.308 -11.601 1.00 56.38 96 ALA A CA 1
ATOM 721 C C . ALA A 1 96 ? 2.203 -10.094 -10.838 1.00 56.38 96 ALA A C 1
ATOM 723 O O . ALA A 1 96 ? 1.413 -9.473 -10.131 1.00 56.38 96 ALA A O 1
ATOM 724 N N . ALA A 1 97 ? 2.158 -11.422 -10.997 1.00 58.16 97 ALA A N 1
ATOM 725 C CA . ALA A 1 97 ? 1.125 -12.259 -10.387 1.00 58.16 97 ALA A CA 1
ATOM 726 C C . ALA A 1 97 ? 0.880 -11.847 -8.922 1.00 58.16 97 ALA A C 1
ATOM 728 O O . ALA A 1 97 ? 1.855 -11.581 -8.199 1.00 58.16 97 ALA A O 1
ATOM 729 N N . PRO A 1 98 ? -0.391 -11.751 -8.481 1.00 64.19 98 PRO A N 1
ATOM 730 C CA . PRO A 1 98 ? -0.691 -11.282 -7.142 1.00 64.19 98 PRO A CA 1
ATOM 731 C C . PRO A 1 98 ? 0.063 -12.152 -6.138 1.00 64.19 98 PRO A C 1
ATOM 733 O O . PRO A 1 98 ? 0.041 -13.381 -6.202 1.00 64.19 98 PRO A O 1
ATOM 736 N N . SER A 1 99 ? 0.800 -11.492 -5.249 1.00 72.81 99 SER A N 1
ATOM 737 C CA . SER A 1 99 ? 1.593 -12.159 -4.220 1.00 72.81 99 SER A CA 1
ATOM 738 C C . SER A 1 99 ? 0.700 -13.013 -3.313 1.00 72.81 99 SER A C 1
ATOM 740 O O . SER A 1 99 ? -0.507 -12.742 -3.232 1.00 72.81 99 SER A O 1
ATOM 742 N N . PRO A 1 100 ? 1.270 -14.021 -2.620 1.00 79.88 100 PRO A N 1
ATOM 743 C CA . PRO A 1 100 ? 0.531 -14.814 -1.648 1.00 79.88 100 PRO A CA 1
ATOM 744 C C . PRO A 1 100 ? -0.281 -13.911 -0.726 1.00 79.88 100 PRO A C 1
ATOM 746 O O . PRO A 1 100 ? 0.175 -12.857 -0.275 1.00 79.88 100 PRO A O 1
ATOM 749 N N . SER A 1 101 ? -1.538 -14.272 -0.537 1.00 85.06 101 SER A N 1
ATOM 750 C CA . SER A 1 101 ? -2.478 -13.461 0.213 1.00 85.06 101 SER A CA 1
ATOM 751 C C . SER A 1 101 ? -3.616 -14.328 0.720 1.00 85.06 101 SER A C 1
ATOM 753 O O . SER A 1 101 ? -3.873 -15.405 0.178 1.00 85.06 101 SER A O 1
ATOM 755 N N . PHE A 1 102 ? -4.295 -13.868 1.766 1.00 88.38 102 PHE A N 1
ATOM 756 C CA . PHE A 1 102 ? -5.517 -14.509 2.236 1.00 88.38 102 PHE A CA 1
ATOM 757 C C . PHE A 1 102 ? -6.686 -13.532 2.165 1.00 88.38 102 PHE A C 1
ATOM 759 O O . PHE A 1 102 ? -6.533 -12.333 2.403 1.00 88.38 102 PHE A O 1
ATOM 766 N N . SER A 1 103 ? -7.849 -14.056 1.783 1.00 91.12 103 SER A N 1
ATOM 767 C CA . SER A 1 103 ? -9.076 -13.279 1.608 1.00 91.12 103 SER A CA 1
ATOM 768 C C . SER A 1 103 ? -9.985 -13.427 2.822 1.00 91.12 103 SER A C 1
ATOM 770 O O . SER A 1 103 ? -10.066 -14.503 3.413 1.00 91.12 103 SER A O 1
ATOM 772 N N . ALA A 1 104 ? -10.711 -12.368 3.153 1.00 92.62 104 ALA A N 1
ATOM 773 C CA . ALA A 1 104 ? -11.767 -12.379 4.155 1.00 92.62 104 ALA A CA 1
ATOM 774 C C . ALA A 1 104 ? -12.904 -11.440 3.733 1.00 92.62 104 ALA A C 1
ATOM 776 O O . ALA A 1 104 ? -12.786 -10.693 2.761 1.00 92.62 104 ALA A O 1
ATOM 777 N N . VAL A 1 105 ? -14.014 -11.480 4.463 1.00 92.19 105 VAL A N 1
ATOM 778 C CA . VAL A 1 105 ? -15.118 -10.532 4.303 1.00 92.19 105 VAL A CA 1
ATOM 779 C C . VAL A 1 105 ? -15.279 -9.796 5.617 1.00 92.19 105 VAL A C 1
ATOM 781 O O . VAL A 1 105 ? -15.385 -10.434 6.659 1.00 92.19 105 VAL A O 1
ATOM 784 N N . VAL A 1 106 ? -15.303 -8.469 5.549 1.00 91.38 106 VAL A N 1
ATOM 785 C CA . VAL A 1 106 ? -15.514 -7.601 6.699 1.00 91.38 106 VAL A CA 1
ATOM 786 C C . VAL A 1 106 ? -16.714 -6.697 6.451 1.00 91.38 106 VAL A C 1
ATOM 788 O O . VAL A 1 106 ? -16.720 -5.899 5.513 1.00 91.38 106 VAL A O 1
ATOM 791 N N . SER A 1 107 ? -17.748 -6.824 7.282 1.00 89.62 107 SER A N 1
ATOM 792 C CA . SER A 1 107 ? -18.997 -6.063 7.192 1.00 89.62 107 SER A CA 1
ATOM 793 C C . SER A 1 107 ? -19.589 -6.067 5.767 1.00 89.62 107 SER A C 1
ATOM 795 O O . SER A 1 107 ? -20.063 -5.047 5.265 1.00 89.62 107 SER A O 1
ATOM 797 N N . GLY A 1 108 ? -19.519 -7.222 5.092 1.00 87.75 108 GLY A N 1
ATOM 798 C CA . GLY A 1 108 ? -20.001 -7.425 3.719 1.00 87.75 108 GLY A CA 1
ATOM 799 C C . GLY A 1 108 ? -19.061 -6.943 2.606 1.00 87.75 108 GLY A C 1
ATOM 800 O O . GLY A 1 108 ? -19.418 -7.044 1.437 1.00 87.75 108 GLY A O 1
ATOM 801 N N . ARG A 1 109 ? -17.868 -6.434 2.937 1.00 90.25 109 ARG A N 1
ATOM 802 C CA . ARG A 1 109 ? -16.844 -6.000 1.975 1.00 90.25 109 ARG A CA 1
ATOM 803 C C . ARG A 1 109 ? -15.743 -7.041 1.902 1.00 90.25 109 ARG A C 1
ATOM 805 O O . ARG A 1 109 ? -15.211 -7.446 2.933 1.00 90.25 109 ARG A O 1
ATOM 812 N N . GLY A 1 110 ? -15.382 -7.461 0.698 1.00 92.25 110 GLY A N 1
ATOM 813 C CA . GLY A 1 110 ? -14.231 -8.333 0.529 1.00 92.25 110 GLY A CA 1
ATOM 814 C C . GLY A 1 110 ? -12.930 -7.593 0.852 1.00 92.25 110 GLY A C 1
ATOM 815 O O . GLY A 1 110 ? -12.765 -6.411 0.533 1.00 92.25 110 GLY A O 1
ATOM 816 N N . ILE A 1 111 ? -12.010 -8.282 1.518 1.00 94.88 111 ILE A N 1
ATOM 817 C CA . ILE A 1 111 ? -10.659 -7.801 1.791 1.00 94.88 111 ILE A CA 1
ATOM 818 C C . ILE A 1 111 ? -9.640 -8.890 1.490 1.00 94.88 111 ILE A C 1
ATOM 820 O O . ILE A 1 111 ? -9.936 -10.082 1.574 1.00 94.88 111 ILE A O 1
ATOM 824 N N . VAL A 1 112 ? -8.421 -8.470 1.178 1.00 93.94 112 VAL A N 1
ATOM 825 C CA . VAL A 1 112 ? -7.269 -9.348 0.992 1.00 93.94 112 VAL A CA 1
ATOM 826 C C . VAL A 1 112 ? -6.090 -8.791 1.776 1.00 93.94 112 VAL A C 1
ATOM 828 O O . VAL A 1 112 ? -5.724 -7.628 1.607 1.00 93.94 112 VAL A O 1
ATOM 831 N N . VA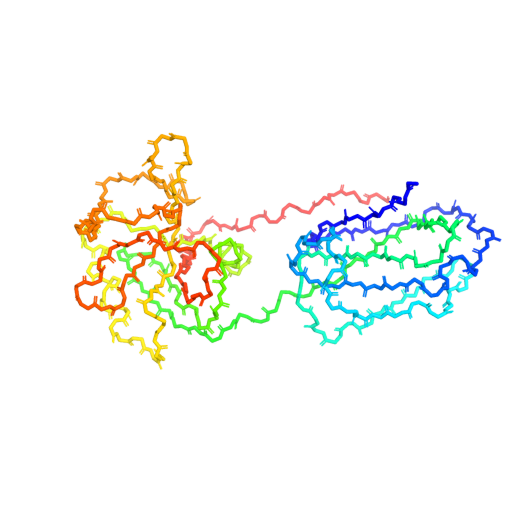L A 1 113 ? -5.473 -9.622 2.614 1.00 95.56 113 VAL A N 1
ATOM 832 C CA . VAL A 1 113 ? -4.220 -9.292 3.303 1.00 95.56 113 VAL A CA 1
ATOM 833 C C . VAL A 1 113 ? -3.060 -9.841 2.482 1.00 95.56 113 VAL A C 1
ATOM 835 O O . VAL A 1 113 ? -2.974 -11.048 2.248 1.00 95.56 113 VAL A O 1
ATOM 838 N N . VAL A 1 114 ? -2.180 -8.955 2.023 1.00 94.06 114 VAL A N 1
ATOM 839 C CA . VAL A 1 114 ? -1.123 -9.282 1.059 1.00 94.06 114 VAL A CA 1
ATOM 840 C C . VAL A 1 114 ? 0.205 -9.539 1.771 1.00 94.06 114 VAL A C 1
ATOM 842 O O . VAL A 1 114 ? 0.723 -8.665 2.467 1.00 94.06 114 VAL A O 1
ATOM 845 N N . GLU A 1 115 ? 0.801 -10.713 1.542 1.00 92.75 115 GLU A N 1
ATOM 846 C CA . GLU A 1 115 ? 2.117 -11.114 2.061 1.00 92.75 115 GLU A CA 1
ATOM 847 C C . GLU A 1 115 ? 3.254 -10.533 1.199 1.00 92.75 115 GLU A C 1
ATOM 849 O O . GLU A 1 115 ? 4.105 -11.229 0.645 1.00 92.75 115 GLU A O 1
ATOM 854 N N . LYS A 1 116 ? 3.256 -9.208 1.037 1.00 89.62 116 LYS A N 1
ATOM 855 C CA . LYS A 1 116 ? 4.308 -8.469 0.333 1.00 89.62 116 LYS A CA 1
ATOM 856 C C . LYS A 1 116 ? 4.641 -7.212 1.111 1.00 89.62 116 LYS A C 1
ATOM 858 O O . LYS A 1 116 ? 3.754 -6.438 1.447 1.00 89.62 116 LYS A O 1
ATOM 863 N N . LYS A 1 117 ? 5.922 -7.002 1.406 1.00 91.88 117 LYS A N 1
ATOM 864 C CA . LYS A 1 117 ? 6.367 -5.826 2.159 1.00 91.88 117 LYS A CA 1
ATOM 865 C C . LYS A 1 117 ? 6.589 -4.664 1.205 1.00 91.88 117 LYS A C 1
ATOM 867 O O . LYS A 1 117 ? 7.511 -4.716 0.395 1.00 91.88 117 LYS A O 1
ATOM 872 N N . LEU A 1 118 ? 5.756 -3.635 1.300 1.00 88.56 118 LEU A N 1
ATOM 873 C CA . LEU A 1 118 ? 5.842 -2.436 0.467 1.00 88.56 118 LEU A CA 1
ATOM 874 C C . LEU A 1 118 ? 5.780 -1.176 1.328 1.00 88.56 118 LEU A C 1
ATOM 876 O O . LEU A 1 118 ? 5.197 -1.182 2.416 1.00 88.56 118 LEU A O 1
ATOM 880 N N . CYS A 1 119 ? 6.372 -0.092 0.824 1.00 93.06 119 CYS A N 1
ATOM 881 C CA . CYS A 1 119 ? 6.128 1.233 1.380 1.00 93.06 119 CYS A CA 1
ATOM 882 C C . CYS A 1 119 ? 4.662 1.634 1.170 1.00 93.06 119 CYS A C 1
ATOM 884 O O . CYS A 1 119 ? 3.988 1.107 0.280 1.00 93.06 119 CYS A O 1
ATOM 886 N N . TRP A 1 120 ? 4.155 2.572 1.971 1.00 95.81 120 TRP A N 1
ATOM 887 C CA . TRP A 1 120 ? 2.722 2.887 1.988 1.00 95.81 120 TRP A CA 1
ATOM 888 C C . TRP A 1 120 ? 2.182 3.287 0.604 1.00 95.81 120 TRP A C 1
ATOM 890 O O . TRP A 1 120 ? 1.109 2.840 0.198 1.00 95.81 120 TRP A O 1
ATOM 900 N N . SER A 1 121 ? 2.939 4.086 -0.161 1.00 89.62 121 SER A N 1
ATOM 901 C CA . SER A 1 121 ? 2.517 4.491 -1.508 1.00 89.62 121 SER A CA 1
ATOM 902 C C . SER A 1 121 ? 2.483 3.318 -2.479 1.00 89.62 121 SER A C 1
ATOM 904 O O . SER A 1 121 ? 1.556 3.218 -3.274 1.00 89.62 121 SER A O 1
ATOM 906 N N . ASP A 1 122 ? 3.466 2.423 -2.411 1.00 88.31 122 ASP A N 1
ATOM 907 C CA . ASP A 1 122 ? 3.534 1.277 -3.317 1.00 88.31 122 ASP A CA 1
ATOM 908 C C . ASP A 1 122 ? 2.460 0.240 -2.964 1.00 88.31 122 ASP A C 1
ATOM 910 O O . ASP A 1 122 ? 1.879 -0.360 -3.863 1.00 88.31 122 ASP A O 1
ATOM 914 N N . ALA A 1 123 ? 2.128 0.083 -1.678 1.00 93.38 123 ALA A N 1
ATOM 915 C CA . ALA A 1 123 ? 0.992 -0.717 -1.225 1.00 93.38 123 ALA A CA 1
ATOM 916 C C . ALA A 1 123 ? -0.346 -0.159 -1.743 1.00 93.38 123 ALA A C 1
ATOM 918 O O . ALA A 1 123 ? -1.192 -0.920 -2.212 1.00 93.38 123 ALA A O 1
ATOM 919 N N . LEU A 1 124 ? -0.524 1.169 -1.717 1.00 93.19 124 LEU A N 1
ATOM 920 C CA . LEU A 1 124 ? -1.701 1.835 -2.282 1.00 93.19 124 LEU A CA 1
ATOM 921 C C . LEU A 1 124 ? -1.859 1.542 -3.775 1.00 93.19 124 LEU A C 1
ATOM 923 O O . LEU A 1 124 ? -2.938 1.140 -4.211 1.00 93.19 124 LEU A O 1
ATOM 927 N N . PHE A 1 125 ? -0.794 1.743 -4.553 1.00 87.44 125 PHE A N 1
ATOM 928 C CA . PHE A 1 125 ? -0.822 1.464 -5.987 1.00 87.44 125 PHE A CA 1
ATOM 929 C C . PHE A 1 125 ? -1.070 -0.016 -6.258 1.00 87.44 125 PHE A C 1
ATOM 931 O O . PHE A 1 125 ? -1.957 -0.340 -7.039 1.00 87.44 125 PHE A O 1
ATOM 938 N N . TYR A 1 126 ? -0.410 -0.907 -5.518 1.00 86.31 126 TYR A N 1
ATOM 939 C CA . TYR A 1 126 ? -0.642 -2.341 -5.634 1.00 86.31 126 TYR A CA 1
ATOM 940 C C . TYR A 1 126 ? -2.120 -2.703 -5.424 1.00 86.31 126 TYR A C 1
ATOM 942 O O . TYR A 1 126 ? -2.696 -3.440 -6.222 1.00 86.31 126 TYR A O 1
ATOM 950 N N . CYS A 1 127 ? -2.775 -2.171 -4.386 1.00 90.50 127 CYS A N 1
ATOM 951 C CA . CYS A 1 127 ? -4.196 -2.448 -4.182 1.00 90.50 127 CYS A CA 1
ATOM 952 C C . CYS A 1 127 ? -5.077 -1.917 -5.320 1.00 90.50 127 CYS A C 1
ATOM 954 O O . CYS A 1 127 ? -6.093 -2.532 -5.613 1.00 90.50 127 CYS A O 1
ATOM 956 N N . ARG A 1 128 ? -4.714 -0.812 -5.976 1.00 87.31 128 ARG A N 1
ATOM 957 C CA . ARG A 1 128 ? -5.488 -0.245 -7.095 1.00 87.31 128 ARG A CA 1
ATOM 958 C C . ARG A 1 128 ? -5.269 -0.999 -8.406 1.00 87.31 128 ARG A C 1
ATOM 960 O O . ARG A 1 128 ? -6.208 -1.170 -9.186 1.00 87.31 128 ARG A O 1
ATOM 967 N N . ASP A 1 129 ? -4.058 -1.501 -8.613 1.00 80.75 129 ASP A N 1
ATOM 968 C CA . ASP A 1 129 ? -3.701 -2.280 -9.795 1.00 80.75 129 ASP A CA 1
ATOM 969 C C . ASP A 1 129 ? -4.374 -3.660 -9.759 1.00 80.75 129 ASP A C 1
ATOM 971 O O . ASP A 1 129 ? -5.037 -4.058 -10.721 1.00 80.75 129 ASP A O 1
ATOM 975 N N . PHE A 1 130 ? -4.268 -4.357 -8.622 1.00 81.56 130 PHE A N 1
ATOM 976 C CA . PHE A 1 130 ? -4.701 -5.753 -8.474 1.00 81.56 130 PHE A CA 1
ATOM 977 C C . PHE A 1 130 ? -6.076 -5.938 -7.825 1.00 81.56 130 PHE A C 1
ATOM 979 O O . PHE A 1 130 ? -6.712 -6.970 -8.033 1.00 81.56 130 PHE A O 1
ATOM 986 N N . TYR A 1 131 ? -6.541 -4.964 -7.045 1.00 87.94 131 TYR A N 1
ATOM 987 C CA . TYR A 1 131 ? -7.787 -5.039 -6.279 1.00 87.94 131 TYR A CA 1
ATOM 988 C C . TYR A 1 131 ? -8.601 -3.739 -6.436 1.00 87.94 131 TYR A C 1
ATOM 990 O O . TYR A 1 131 ? -8.719 -3.223 -7.546 1.00 87.94 131 TYR A O 1
ATOM 998 N N . TRP A 1 132 ? -9.224 -3.220 -5.372 1.00 88.44 132 TRP A N 1
ATOM 999 C CA . TRP A 1 132 ? -9.954 -1.951 -5.420 1.00 88.44 132 TRP A CA 1
ATOM 1000 C C . TRP A 1 132 ? -9.131 -0.778 -4.875 1.00 88.44 132 TRP A C 1
ATOM 1002 O O . TRP A 1 132 ? -8.796 0.149 -5.609 1.00 88.44 132 TRP A O 1
ATOM 1012 N N . ASP A 1 133 ? -8.811 -0.800 -3.581 1.00 93.69 133 ASP A N 1
ATOM 1013 C CA . ASP A 1 133 ? -8.032 0.246 -2.908 1.00 93.69 133 ASP A CA 1
ATOM 1014 C C . ASP A 1 133 ? -7.466 -0.291 -1.581 1.00 93.69 133 ASP A C 1
ATOM 1016 O O . ASP A 1 133 ? -7.793 -1.408 -1.181 1.00 93.69 133 ASP A O 1
ATOM 1020 N N . LEU A 1 134 ? -6.643 0.477 -0.865 1.00 96.06 134 LEU A N 1
ATOM 1021 C CA . LEU A 1 134 ? -6.283 0.140 0.518 1.00 96.06 134 LEU A CA 1
ATOM 1022 C C . LEU A 1 134 ? -7.511 0.192 1.444 1.00 96.06 134 LEU A C 1
ATOM 1024 O O . LEU A 1 134 ? -8.418 1.012 1.274 1.00 96.06 134 LEU A O 1
ATOM 1028 N N . LEU A 1 135 ? -7.509 -0.661 2.472 1.00 96.88 135 LEU A N 1
ATOM 1029 C CA . LEU A 1 135 ? -8.606 -0.789 3.428 1.00 96.88 135 LEU A CA 1
ATOM 1030 C C . LEU A 1 135 ? -8.938 0.522 4.144 1.00 96.88 135 LEU A C 1
ATOM 1032 O O . LEU A 1 135 ? -8.066 1.194 4.688 1.00 96.88 135 LEU A O 1
ATOM 1036 N N . SER A 1 136 ? -10.232 0.826 4.216 1.00 95.62 136 SER A N 1
ATOM 1037 C CA . SER A 1 136 ? -10.785 1.866 5.081 1.00 95.62 136 SER A CA 1
ATOM 1038 C C . SER A 1 136 ? -11.672 1.245 6.154 1.00 95.62 136 SER A C 1
ATOM 1040 O O . SER A 1 136 ? -12.6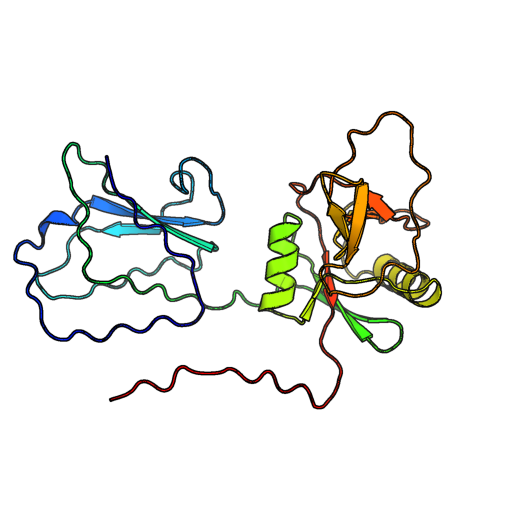65 0.613 5.793 1.00 95.62 136 SER A O 1
ATOM 1042 N N . ILE A 1 137 ? -11.372 1.490 7.430 1.00 95.62 137 ILE A N 1
ATOM 1043 C CA . ILE A 1 137 ? -12.127 0.971 8.580 1.00 95.62 137 ILE A CA 1
ATOM 1044 C C . ILE A 1 137 ? -13.107 2.048 9.058 1.00 95.62 137 ILE A C 1
ATOM 1046 O O . ILE A 1 137 ? -12.715 3.111 9.536 1.00 95.62 137 ILE A O 1
ATOM 1050 N N . ARG A 1 138 ? -14.407 1.804 8.901 1.00 93.00 138 ARG A N 1
ATOM 1051 C CA . ARG A 1 138 ? -15.463 2.821 9.026 1.00 93.00 138 ARG A CA 1
ATOM 1052 C C . ARG A 1 138 ? -16.345 2.657 10.257 1.00 93.00 138 ARG A C 1
ATOM 1054 O O . ARG A 1 138 ? -17.198 3.507 10.504 1.00 93.00 138 ARG A O 1
ATOM 1061 N N . SER A 1 139 ? -16.195 1.571 11.005 1.00 94.56 139 SER A N 1
ATOM 1062 C CA . SER A 1 139 ? -16.998 1.314 12.196 1.00 94.56 139 SER A CA 1
ATOM 1063 C C . SER A 1 139 ? -16.258 0.443 13.204 1.00 94.56 139 SER A C 1
ATOM 1065 O O . SER A 1 139 ? -15.320 -0.275 12.865 1.00 94.56 139 SER A O 1
ATOM 1067 N N . LYS A 1 140 ? -16.745 0.451 14.447 1.00 95.06 140 LYS A N 1
ATOM 1068 C CA . LYS A 1 140 ? -16.270 -0.455 15.499 1.00 95.06 140 LYS A CA 1
ATOM 1069 C C . LYS A 1 140 ? -16.506 -1.934 15.160 1.00 95.06 140 LYS A C 1
ATOM 1071 O O . LYS A 1 140 ? -15.748 -2.775 15.625 1.00 95.06 140 LYS A O 1
ATOM 1076 N N . GLY A 1 141 ? -17.563 -2.253 14.407 1.00 95.44 141 GLY A N 1
ATOM 1077 C CA . GLY A 1 141 ? -17.832 -3.624 13.955 1.00 95.44 141 GLY A CA 1
ATOM 1078 C C . GLY A 1 141 ? -16.761 -4.093 12.974 1.00 95.44 141 GLY A C 1
ATOM 1079 O O . GLY A 1 141 ? -16.093 -5.086 13.229 1.00 95.44 141 GLY A O 1
ATOM 1080 N N . GLU A 1 142 ? -16.509 -3.281 11.947 1.00 95.06 142 GLU A N 1
ATOM 1081 C CA . GLU A 1 142 ? -15.464 -3.523 10.945 1.00 95.06 142 GLU A CA 1
ATOM 1082 C C . GLU A 1 142 ? -14.073 -3.657 11.582 1.00 95.06 142 GLU A C 1
ATOM 1084 O O . GLU A 1 142 ? -13.327 -4.562 11.232 1.00 95.06 142 GLU A O 1
ATOM 1089 N N . GLN A 1 143 ? -13.743 -2.822 12.571 1.00 96.38 143 GLN A N 1
ATOM 1090 C CA . GLN A 1 143 ? -12.487 -2.930 13.318 1.00 96.38 143 GLN A CA 1
ATOM 1091 C C . GLN A 1 143 ? -12.325 -4.296 14.011 1.00 96.38 143 GLN A C 1
ATOM 1093 O O . GLN A 1 143 ? -11.278 -4.919 13.878 1.00 96.38 143 GLN A O 1
ATOM 1098 N N . LYS A 1 144 ? -13.362 -4.794 14.699 1.00 96.19 144 LYS A N 1
ATOM 1099 C CA . LYS A 1 144 ? -13.315 -6.105 15.371 1.00 96.19 144 LYS A CA 1
ATOM 1100 C C . LYS A 1 144 ? -13.147 -7.264 14.394 1.00 96.19 144 LYS A C 1
ATOM 1102 O O . LYS A 1 144 ? -12.408 -8.201 14.664 1.00 96.19 144 LYS A O 1
ATOM 1107 N N . GLU A 1 145 ? -13.833 -7.204 13.261 1.00 96.25 145 GLU A N 1
ATOM 1108 C CA . GLU A 1 145 ? -13.700 -8.228 12.226 1.00 96.25 145 GLU A CA 1
ATOM 1109 C C . GLU A 1 145 ? -12.283 -8.206 11.618 1.00 96.25 145 GLU A C 1
ATOM 1111 O O . GLU A 1 145 ? -11.678 -9.258 11.433 1.00 96.25 145 GLU A O 1
ATOM 1116 N N . VAL A 1 146 ? -11.696 -7.021 11.388 1.00 96.44 146 VAL A N 1
ATOM 1117 C CA . VAL A 1 146 ? -10.290 -6.890 10.952 1.00 96.44 146 VAL A CA 1
ATOM 1118 C C . VAL A 1 146 ? -9.323 -7.467 11.989 1.00 96.44 146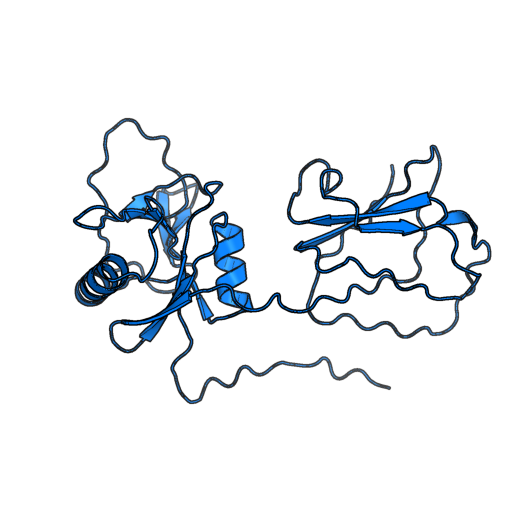 VAL A C 1
ATOM 1120 O O . VAL A 1 146 ? -8.376 -8.155 11.614 1.00 96.44 146 VAL A O 1
ATOM 1123 N N . GLU A 1 147 ? -9.554 -7.235 13.281 1.00 96.00 147 GLU A N 1
ATOM 1124 C CA . GLU A 1 147 ? -8.758 -7.827 14.366 1.00 96.00 147 GLU A CA 1
ATOM 1125 C C . GLU A 1 147 ? -8.755 -9.358 14.308 1.00 96.00 147 GLU A C 1
ATOM 1127 O O . GLU A 1 147 ? -7.699 -9.983 14.409 1.00 96.00 147 GLU A O 1
ATOM 1132 N N . GLU A 1 148 ? -9.924 -9.973 14.119 1.00 95.06 148 GLU A N 1
ATOM 1133 C CA . GLU A 1 148 ? -10.061 -11.428 13.997 1.00 95.06 148 GLU A CA 1
ATOM 1134 C C . GLU A 1 148 ? -9.343 -11.966 12.753 1.00 95.06 148 GLU A C 1
ATOM 1136 O O . GLU A 1 148 ? -8.640 -12.977 12.828 1.00 95.06 148 GLU A O 1
ATOM 1141 N N . VAL A 1 149 ? -9.462 -11.258 11.627 1.00 94.94 149 VAL A N 1
ATOM 1142 C CA . VAL A 1 149 ? -8.766 -11.572 10.371 1.00 94.94 149 VAL A CA 1
ATOM 1143 C C . VAL A 1 149 ? -7.249 -11.540 10.566 1.00 94.94 149 VAL A C 1
ATOM 1145 O O . VAL A 1 149 ? -6.565 -12.483 10.175 1.00 94.94 149 VAL A O 1
ATOM 1148 N N . LEU A 1 150 ? -6.708 -10.491 11.192 1.00 95.56 150 LEU A N 1
ATOM 1149 C CA . LEU A 1 150 ? -5.265 -10.358 11.416 1.00 95.56 150 LEU A CA 1
ATOM 1150 C C . LEU A 1 150 ? -4.739 -11.366 12.444 1.00 95.56 150 LEU A C 1
ATOM 1152 O O . LEU A 1 150 ? -3.646 -11.902 12.267 1.00 95.56 150 LEU A O 1
ATOM 1156 N N . ARG A 1 151 ? -5.515 -11.676 13.488 1.00 94.38 151 ARG A N 1
ATOM 1157 C CA . ARG A 1 151 ? -5.150 -12.682 14.497 1.00 94.38 151 ARG A CA 1
ATOM 1158 C C . ARG A 1 151 ? -5.030 -14.086 13.901 1.00 94.38 151 ARG A C 1
ATOM 1160 O O . ARG A 1 151 ? -4.173 -14.854 14.331 1.00 94.38 151 ARG A O 1
ATOM 1167 N N . ASN A 1 152 ? -5.867 -14.399 12.914 1.00 91.75 152 ASN A N 1
ATOM 1168 C CA . ASN A 1 152 ? -5.924 -15.702 12.249 1.00 91.75 152 ASN A CA 1
ATOM 1169 C C . ASN A 1 152 ? -5.135 -15.745 10.929 1.00 91.75 152 ASN A C 1
ATOM 1171 O O . ASN A 1 152 ? -5.343 -16.654 10.122 1.00 91.75 152 ASN A O 1
ATOM 1175 N N . ALA A 1 153 ? -4.251 -14.772 10.689 1.00 89.00 153 ALA A N 1
ATOM 1176 C CA . ALA A 1 153 ? -3.440 -14.727 9.481 1.00 89.00 153 ALA A CA 1
ATOM 1177 C C . ALA A 1 153 ? -2.627 -16.021 9.305 1.00 89.00 153 ALA A C 1
ATOM 1179 O O . ALA A 1 153 ? -2.007 -16.528 10.240 1.00 89.00 153 ALA A O 1
ATOM 1180 N N . SER A 1 154 ? -2.594 -16.544 8.078 1.00 86.00 154 SER A N 1
ATOM 1181 C CA . SER A 1 154 ? -1.899 -17.796 7.745 1.00 86.00 154 SER A CA 1
ATOM 1182 C C . SER A 1 154 ? -0.369 -17.668 7.691 1.00 86.00 154 SER A C 1
ATOM 1184 O O . SER A 1 154 ? 0.316 -18.644 7.391 1.00 86.00 154 SER A O 1
ATOM 1186 N N . PHE A 1 155 ? 0.170 -16.474 7.947 1.00 87.75 155 PHE A N 1
ATOM 1187 C CA . PHE A 1 155 ? 1.592 -16.138 7.896 1.00 87.75 155 PHE A CA 1
ATOM 1188 C C . PHE A 1 155 ? 1.951 -15.105 8.982 1.00 87.75 155 PHE A C 1
ATOM 1190 O O . PHE A 1 155 ? 1.079 -14.357 9.434 1.00 87.75 155 PHE A O 1
ATOM 1197 N N . PRO A 1 156 ? 3.225 -15.032 9.419 1.00 89.94 156 PRO A N 1
ATOM 1198 C CA . PRO A 1 156 ? 3.647 -14.093 10.456 1.00 89.94 156 PRO A CA 1
ATOM 1199 C C . PRO A 1 156 ? 3.607 -12.651 9.942 1.00 89.94 156 PRO A C 1
ATOM 1201 O O . PRO A 1 156 ? 4.381 -12.278 9.060 1.00 89.94 156 PRO A O 1
ATOM 1204 N N . LEU A 1 157 ? 2.717 -11.834 10.507 1.00 92.88 157 LEU A N 1
ATOM 1205 C CA . LEU A 1 157 ? 2.551 -10.433 10.120 1.00 92.88 157 LEU A CA 1
ATOM 1206 C C . LEU A 1 157 ? 3.754 -9.560 10.519 1.00 92.88 157 LEU A C 1
ATOM 1208 O O . LEU A 1 157 ? 4.503 -9.860 11.450 1.00 92.88 157 LEU A O 1
ATOM 1212 N N . THR A 1 158 ? 3.927 -8.440 9.815 1.00 95.06 158 THR A N 1
ATOM 1213 C CA . THR A 1 158 ? 4.787 -7.337 10.265 1.00 95.06 158 THR A CA 1
ATOM 1214 C C . THR A 1 158 ? 4.197 -6.671 11.508 1.00 95.06 158 THR A C 1
ATOM 1216 O O . THR A 1 158 ? 2.996 -6.745 11.709 1.00 95.06 158 THR A O 1
ATOM 1219 N N . GLN A 1 159 ? 5.012 -5.974 12.311 1.00 94.75 159 GLN A N 1
ATOM 1220 C CA . GLN A 1 159 ? 4.552 -5.306 13.547 1.00 94.75 159 GLN A CA 1
ATOM 1221 C C . GLN A 1 159 ? 3.369 -4.344 13.327 1.00 94.75 159 GLN A C 1
ATOM 1223 O O . GLN A 1 159 ? 2.570 -4.104 14.227 1.00 94.75 159 GLN A O 1
ATOM 1228 N N . HIS A 1 160 ? 3.282 -3.782 12.125 1.00 96.38 160 HIS A N 1
ATOM 1229 C CA . HIS A 1 160 ? 2.143 -3.006 11.670 1.00 96.38 160 HIS A CA 1
ATOM 1230 C C . HIS A 1 160 ? 1.713 -3.507 10.297 1.00 96.38 160 HIS A C 1
ATOM 1232 O O . HIS A 1 160 ? 2.531 -4.050 9.551 1.00 96.38 160 HIS A O 1
ATOM 1238 N N . VAL A 1 161 ? 0.456 -3.276 9.940 1.00 97.56 161 VAL A N 1
ATOM 1239 C CA . VAL A 1 161 ? -0.089 -3.561 8.610 1.00 97.56 161 VAL A CA 1
ATOM 1240 C C . VAL A 1 161 ? -0.688 -2.281 8.037 1.00 97.56 161 VAL A C 1
ATOM 1242 O O . VAL A 1 161 ? -1.414 -1.568 8.733 1.00 97.56 161 VAL A O 1
ATOM 1245 N N . TRP A 1 162 ? -0.386 -1.963 6.777 1.00 98.31 162 TRP A N 1
ATOM 1246 C CA . TRP A 1 162 ? -0.902 -0.753 6.147 1.00 98.31 162 TRP A CA 1
ATOM 1247 C C . TRP A 1 162 ? -2.409 -0.810 5.915 1.00 98.31 162 TRP A C 1
ATOM 1249 O O . TRP A 1 162 ? -2.966 -1.817 5.471 1.00 98.31 162 TRP A O 1
ATOM 1259 N N . MET A 1 163 ? -3.028 0.347 6.133 1.00 96.69 163 MET A N 1
ATOM 1260 C CA . MET A 1 163 ? -4.396 0.673 5.750 1.00 96.69 163 MET A CA 1
ATOM 1261 C C . MET A 1 163 ? -4.408 1.982 4.950 1.00 96.69 163 MET A C 1
ATOM 1263 O O . MET A 1 163 ? -3.418 2.714 4.885 1.00 96.69 163 MET A O 1
ATOM 1267 N N . GLY A 1 164 ? -5.542 2.312 4.341 1.00 96.69 164 GLY A N 1
ATOM 1268 C CA . GLY A 1 164 ? -5.696 3.455 3.438 1.00 96.69 164 GLY A CA 1
ATOM 1269 C C . GLY A 1 164 ? -5.753 4.814 4.132 1.00 96.69 164 GLY A C 1
ATOM 1270 O O . GLY A 1 164 ? -6.277 5.760 3.546 1.00 96.69 164 GLY A O 1
ATOM 1271 N N . LEU A 1 165 ? -5.291 4.912 5.379 1.00 94.94 165 LEU A N 1
ATOM 1272 C CA . LEU A 1 165 ? -5.378 6.110 6.205 1.00 94.94 165 LEU A CA 1
ATOM 1273 C C . LEU A 1 165 ? -4.150 6.995 5.982 1.00 94.94 165 LEU A C 1
ATOM 1275 O O . LEU A 1 165 ? -3.012 6.536 6.107 1.00 94.94 165 LEU A O 1
ATOM 1279 N N . ARG A 1 166 ? -4.375 8.273 5.676 1.00 92.94 166 ARG A N 1
ATOM 1280 C CA . ARG A 1 166 ? -3.310 9.249 5.425 1.00 92.94 166 ARG A CA 1
ATOM 1281 C C . ARG A 1 166 ? -3.601 10.578 6.109 1.00 92.94 166 ARG A C 1
ATOM 1283 O O . ARG A 1 166 ? -4.761 10.946 6.254 1.00 92.94 166 ARG A O 1
ATOM 1290 N N . ARG A 1 167 ? -2.563 11.306 6.518 1.00 89.81 167 ARG A N 1
ATOM 1291 C CA . ARG A 1 167 ? -2.676 12.631 7.142 1.00 89.81 167 ARG A CA 1
ATOM 1292 C C . ARG A 1 167 ? -2.207 13.735 6.202 1.00 89.81 167 ARG A C 1
ATOM 1294 O O . ARG A 1 167 ? -1.173 13.606 5.546 1.00 89.81 167 ARG A O 1
ATOM 1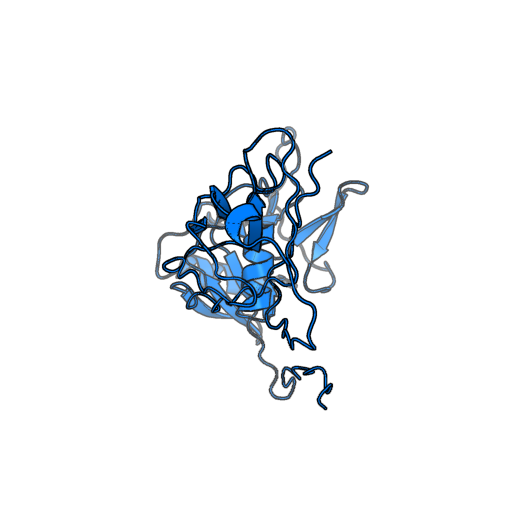301 N N . TYR A 1 168 ? -2.934 14.847 6.172 1.00 82.06 168 TYR A N 1
ATOM 1302 C CA . TYR A 1 168 ? -2.447 16.075 5.550 1.00 82.06 168 TYR A CA 1
ATOM 1303 C C . TYR A 1 168 ? -1.286 16.658 6.358 1.00 82.06 168 TYR A C 1
ATOM 1305 O O . TYR A 1 168 ? -1.375 16.804 7.576 1.00 82.06 168 TYR A O 1
ATOM 1313 N N . LEU A 1 169 ? -0.212 17.040 5.664 1.00 73.19 169 LEU A N 1
ATOM 1314 C CA . LEU A 1 169 ? 0.976 17.624 6.295 1.00 73.19 169 LEU A CA 1
ATOM 1315 C C . LEU A 1 169 ? 0.700 18.985 6.952 1.00 73.19 169 LEU A C 1
ATOM 1317 O O . LEU A 1 169 ?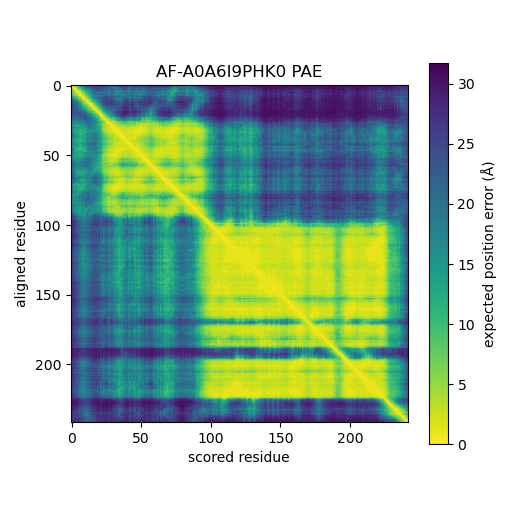 1.420 19.352 7.872 1.00 73.19 169 LEU A O 1
ATOM 1321 N N . MET A 1 170 ? -0.313 19.720 6.480 1.00 69.31 170 MET A N 1
ATOM 1322 C CA . MET A 1 170 ? -0.592 21.088 6.930 1.00 69.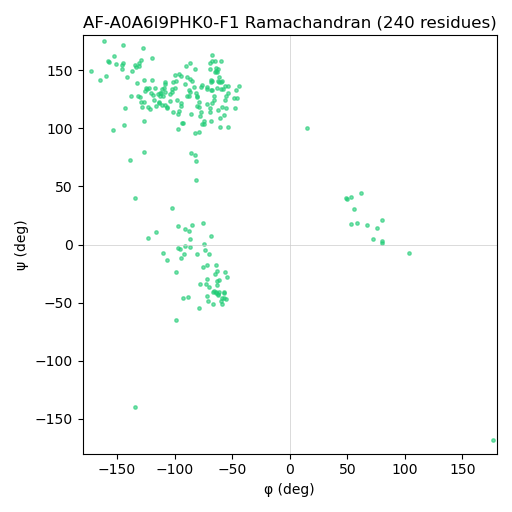31 170 MET A CA 1
ATOM 1323 C C . MET A 1 170 ? -1.512 21.141 8.159 1.00 69.31 170 MET A C 1
ATOM 1325 O O . MET A 1 170 ? -1.175 21.816 9.122 1.00 69.31 170 MET A O 1
ATOM 1329 N N . ASP A 1 171 ? -2.608 20.372 8.179 1.00 66.94 171 ASP A N 1
ATOM 1330 C CA . ASP A 1 171 ? -3.673 20.559 9.186 1.00 66.94 171 ASP A CA 1
ATOM 1331 C C . ASP A 1 171 ? -3.874 19.363 10.130 1.00 66.94 171 ASP A C 1
ATOM 1333 O O . ASP A 1 171 ? -4.846 19.301 10.874 1.00 66.94 171 ASP A O 1
ATOM 1337 N N . SER A 1 172 ? -2.971 18.376 10.117 1.00 76.12 172 SER A N 1
ATOM 1338 C CA . SER A 1 172 ? -3.076 17.139 10.918 1.00 76.12 172 SER A CA 1
ATOM 1339 C C . SER A 1 172 ? -4.393 16.358 10.758 1.00 76.12 172 SER A C 1
ATOM 1341 O O . SER A 1 172 ? -4.706 15.479 11.560 1.00 76.12 172 SER A O 1
ATOM 1343 N N . ILE A 1 173 ? -5.141 16.629 9.688 1.00 84.00 173 ILE A N 1
ATOM 1344 C CA . ILE A 1 173 ? -6.398 15.957 9.360 1.00 84.00 173 ILE A CA 1
ATOM 1345 C C . ILE A 1 173 ? -6.093 14.618 8.689 1.00 84.00 173 ILE A C 1
ATOM 1347 O O . ILE A 1 173 ? -5.366 14.568 7.693 1.00 84.00 173 ILE A O 1
ATOM 1351 N N . TRP A 1 174 ? -6.678 13.544 9.217 1.00 89.88 174 TRP A N 1
ATOM 1352 C CA . TRP A 1 174 ? -6.631 12.210 8.624 1.00 89.88 174 TRP A CA 1
ATOM 1353 C C . TRP A 1 174 ? -7.790 11.990 7.648 1.00 89.88 174 TRP A C 1
ATOM 1355 O O . TRP A 1 174 ? -8.906 12.447 7.887 1.00 89.88 174 TRP A O 1
ATOM 1365 N N . PHE A 1 175 ? -7.535 11.263 6.564 1.00 92.25 175 PHE A N 1
ATOM 1366 C CA . PHE A 1 175 ? -8.517 10.914 5.543 1.00 92.25 175 PHE A CA 1
ATOM 1367 C C . PHE A 1 175 ? -8.240 9.525 4.956 1.00 92.25 175 PHE A C 1
ATOM 1369 O O . PHE A 1 175 ? -7.103 9.047 4.957 1.00 92.25 175 PHE A O 1
ATOM 1376 N N . TRP A 1 176 ? -9.289 8.878 4.446 1.00 94.94 176 TRP A N 1
ATOM 1377 C CA . TRP A 1 176 ? -9.173 7.614 3.724 1.00 94.94 176 TRP A CA 1
ATOM 1378 C C . TRP A 1 176 ? -8.890 7.866 2.243 1.00 94.94 176 TRP A C 1
ATOM 1380 O O . TRP A 1 176 ? -9.616 8.614 1.591 1.00 94.94 176 TRP A O 1
ATOM 1390 N N . MET A 1 177 ? -7.890 7.187 1.680 1.00 93.06 177 MET A N 1
ATOM 1391 C CA . MET A 1 177 ? -7.595 7.251 0.241 1.00 93.06 177 MET A CA 1
ATOM 1392 C C . MET A 1 177 ? -8.721 6.707 -0.639 1.00 93.06 177 MET A C 1
ATOM 1394 O O . MET A 1 177 ? -8.833 7.122 -1.791 1.00 93.06 177 MET A O 1
ATOM 1398 N N . SER A 1 178 ? -9.573 5.847 -0.076 1.00 87.88 178 SER A N 1
ATOM 1399 C CA . SER A 1 178 ? -10.783 5.337 -0.722 1.00 87.88 178 SER A CA 1
ATOM 1400 C C . SER A 1 178 ? -11.889 6.390 -0.880 1.00 87.88 178 SER A C 1
ATOM 1402 O O . SER A 1 178 ? -12.916 6.107 -1.489 1.00 87.88 178 SER A O 1
ATOM 1404 N N . GLY A 1 179 ? -11.729 7.583 -0.291 1.00 88.00 179 GLY A N 1
ATOM 1405 C CA . GLY A 1 179 ? -12.747 8.636 -0.268 1.00 88.00 179 GLY A CA 1
ATOM 1406 C C . GLY A 1 179 ? -13.835 8.443 0.795 1.00 88.00 179 GLY A C 1
ATOM 1407 O O . GLY A 1 179 ? -14.739 9.269 0.905 1.00 88.00 179 GLY A O 1
ATOM 1408 N N . ALA A 1 180 ? -13.761 7.381 1.605 1.00 88.00 180 ALA A N 1
ATOM 1409 C CA . ALA A 1 180 ? -14.681 7.181 2.719 1.00 88.00 180 ALA A CA 1
ATOM 1410 C C . ALA A 1 180 ? -14.540 8.284 3.787 1.00 88.00 180 ALA A C 1
ATOM 1412 O O . ALA A 1 180 ? -13.452 8.802 4.043 1.00 88.00 180 ALA A O 1
ATOM 1413 N N . SER A 1 181 ? -15.637 8.604 4.473 1.00 86.81 181 SER A N 1
ATOM 1414 C CA . SER A 1 181 ? -15.630 9.544 5.598 1.00 86.81 181 SER A CA 1
ATOM 1415 C C . SER A 1 181 ? -14.952 8.940 6.835 1.00 86.81 181 SER A C 1
ATOM 1417 O O . SER A 1 181 ? -15.253 7.804 7.218 1.00 86.81 181 SER A O 1
ATOM 1419 N N . VAL A 1 182 ? -14.084 9.702 7.508 1.00 85.81 182 VAL A N 1
ATOM 1420 C CA . VAL A 1 182 ? -13.447 9.297 8.776 1.00 85.81 182 VAL A CA 1
ATOM 1421 C C . VAL A 1 182 ? -14.395 9.583 9.947 1.00 85.81 182 VAL A C 1
ATOM 1423 O O . VAL A 1 182 ? -14.239 10.558 10.672 1.00 85.81 182 VAL A O 1
ATOM 1426 N N . ASN A 1 183 ? -15.406 8.729 10.124 1.00 86.06 183 ASN A N 1
ATOM 1427 C CA . ASN A 1 183 ? -16.408 8.870 11.197 1.00 86.06 183 ASN A CA 1
ATOM 1428 C C . ASN A 1 183 ? -16.101 8.004 12.431 1.00 86.06 183 ASN A C 1
ATOM 1430 O O . ASN A 1 183 ? -16.831 8.033 13.419 1.00 86.06 183 ASN A O 1
ATOM 1434 N N . TYR A 1 184 ? -15.040 7.206 12.358 1.00 90.31 184 TYR A N 1
ATOM 1435 C CA . TYR A 1 184 ? -14.599 6.282 13.391 1.00 90.31 184 TYR A CA 1
ATOM 1436 C C . TYR A 1 184 ? -13.072 6.300 13.451 1.00 90.31 184 TYR A C 1
ATOM 1438 O O . TYR A 1 184 ? -12.415 6.430 12.417 1.00 90.31 184 TYR A O 1
ATOM 1446 N N . SER A 1 185 ? -12.516 6.172 14.655 1.00 88.56 185 SER A N 1
ATOM 1447 C CA . SER A 1 185 ? -11.081 6.016 14.854 1.00 88.56 185 SER A CA 1
ATOM 1448 C C . SER A 1 185 ? -10.767 5.106 16.035 1.00 88.56 185 SER A C 1
ATOM 1450 O O . SER A 1 185 ? -11.545 5.007 16.987 1.00 88.56 185 SER A O 1
ATOM 1452 N N . TYR A 1 186 ? -9.624 4.426 15.951 1.00 92.06 186 TYR A N 1
ATOM 1453 C CA . TYR A 1 186 ? -9.157 3.499 16.981 1.00 92.06 186 TYR A CA 1
ATOM 1454 C C . TYR A 1 186 ? -7.675 3.702 17.322 1.00 92.06 186 TYR A C 1
ATOM 1456 O O . TYR A 1 186 ? -6.908 2.756 17.497 1.00 92.06 186 TYR A O 1
ATOM 1464 N N . TRP A 1 187 ? -7.273 4.971 17.386 1.00 89.31 187 TRP A N 1
ATOM 1465 C CA . TRP A 1 187 ? -5.900 5.390 17.654 1.00 89.31 187 TRP A CA 1
ATOM 1466 C C . TRP A 1 187 ? -5.371 4.879 18.991 1.00 89.31 187 TRP A C 1
ATOM 1468 O O . TRP A 1 187 ? -6.063 4.915 20.010 1.00 89.31 187 TRP A O 1
ATOM 1478 N N . LYS A 1 188 ? -4.098 4.483 18.995 1.00 85.75 188 LYS A N 1
ATOM 1479 C CA . LYS A 1 188 ? -3.316 4.296 20.215 1.00 85.75 188 LYS A CA 1
ATOM 1480 C C . LYS A 1 188 ? -3.141 5.665 20.864 1.00 85.75 188 LYS A C 1
ATOM 1482 O O . LYS A 1 188 ? -2.696 6.601 20.203 1.00 85.75 188 LYS A O 1
ATOM 1487 N N . THR A 1 189 ? -3.479 5.803 22.144 1.00 75.62 189 THR A N 1
ATOM 1488 C CA . THR A 1 189 ? -3.257 7.056 22.879 1.00 75.62 189 THR A CA 1
ATOM 1489 C C . THR A 1 189 ? -1.776 7.435 22.775 1.00 75.62 189 THR A C 1
ATOM 1491 O O . THR A 1 189 ? -0.912 6.662 23.190 1.00 75.62 189 THR A O 1
ATOM 1494 N N . HIS A 1 190 ? -1.476 8.580 22.154 1.00 62.53 190 HIS A N 1
ATOM 1495 C CA . HIS A 1 190 ? -0.104 8.936 21.793 1.00 62.53 190 HIS A CA 1
ATOM 1496 C C . HIS A 1 190 ? 0.817 9.063 23.013 1.00 62.53 190 HIS A C 1
ATOM 1498 O O . HIS A 1 190 ? 0.441 9.591 24.060 1.00 62.53 190 HIS A O 1
ATOM 1504 N N . SER A 1 191 ? 2.070 8.648 22.818 1.00 48.03 191 SER A N 1
ATOM 1505 C CA . SER A 1 191 ? 3.203 9.052 23.647 1.00 48.03 191 SER A CA 1
ATOM 1506 C C . SER A 1 191 ? 3.714 10.419 23.147 1.00 48.03 191 SER A C 1
ATOM 1508 O O . SER A 1 191 ? 3.830 10.597 21.933 1.00 48.03 191 SER A O 1
ATOM 1510 N N . PRO A 1 192 ? 4.022 11.393 24.022 1.00 49.62 192 PRO A N 1
ATOM 1511 C CA . PRO A 1 192 ? 4.175 12.818 23.677 1.00 49.62 192 PRO A CA 1
ATOM 1512 C C . PRO A 1 192 ? 5.386 13.201 22.796 1.00 49.62 192 PRO A C 1
ATOM 1514 O O . PRO A 1 192 ? 5.635 14.387 22.605 1.00 49.62 192 PRO A O 1
ATOM 1517 N N . LEU A 1 193 ? 6.156 12.241 22.269 1.00 50.72 193 LEU A N 1
ATOM 1518 C CA . LEU A 1 193 ? 7.475 12.485 21.660 1.00 50.72 193 LEU A CA 1
ATOM 1519 C C . LEU A 1 193 ? 7.640 12.013 20.203 1.00 50.72 193 LEU A C 1
ATOM 1521 O O . LEU A 1 193 ? 8.754 12.079 19.686 1.00 50.72 193 LEU A O 1
ATOM 1525 N N . GLN A 1 194 ? 6.598 11.531 19.518 1.00 54.72 194 GLN A N 1
ATOM 1526 C CA . GLN A 1 194 ? 6.771 11.044 18.143 1.00 54.72 194 GLN A CA 1
ATOM 1527 C C . GLN A 1 194 ? 6.618 12.149 17.090 1.00 54.72 194 GLN A C 1
ATOM 1529 O O . GLN A 1 194 ? 5.618 12.865 17.043 1.00 54.72 194 GLN A O 1
ATOM 1534 N N . ILE A 1 195 ? 7.625 12.251 16.215 1.00 57.22 195 ILE A N 1
ATOM 1535 C CA . ILE A 1 195 ? 7.538 12.965 14.938 1.00 57.22 195 ILE A CA 1
ATOM 1536 C C . ILE A 1 195 ? 6.445 12.268 14.140 1.00 57.22 195 ILE A C 1
ATOM 1538 O O . ILE A 1 195 ? 6.665 11.181 13.607 1.00 57.22 195 ILE A O 1
ATOM 1542 N N . SER A 1 196 ? 5.256 12.866 14.119 1.00 69.69 196 SER A N 1
ATOM 1543 C CA . SER A 1 196 ? 4.107 12.164 13.578 1.00 69.69 196 SER A CA 1
ATOM 1544 C C . SER A 1 196 ? 4.284 11.916 12.083 1.00 69.69 196 SER A C 1
ATOM 1546 O O . SER A 1 196 ? 4.492 12.858 11.309 1.00 69.69 196 SER A O 1
ATOM 1548 N N . SER A 1 197 ? 4.185 10.655 11.666 1.00 80.19 197 SER A N 1
ATOM 1549 C CA . SER A 1 197 ? 4.240 10.283 10.252 1.00 80.19 197 SER A CA 1
ATOM 1550 C C . SER A 1 197 ? 2.868 10.469 9.589 1.00 80.19 197 SER A C 1
ATOM 1552 O O . SER A 1 197 ? 1.847 10.405 10.278 1.00 80.19 197 SER A O 1
ATOM 1554 N N . PRO A 1 198 ? 2.773 10.750 8.275 1.00 89.06 198 PRO A N 1
ATOM 1555 C CA . PRO A 1 198 ? 1.479 10.960 7.633 1.00 89.06 198 PRO A CA 1
ATOM 1556 C C . PRO A 1 198 ? 0.811 9.674 7.115 1.00 89.06 198 PRO A C 1
ATOM 1558 O O . PRO A 1 198 ? -0.157 9.780 6.364 1.00 89.06 198 PRO A O 1
ATOM 1561 N N . CYS A 1 199 ? 1.298 8.482 7.477 1.00 93.19 199 CYS A N 1
ATOM 1562 C CA . CYS A 1 199 ? 0.752 7.195 7.034 1.00 93.19 199 CYS A CA 1
ATOM 1563 C C . CYS A 1 199 ? 0.222 6.381 8.216 1.00 93.19 199 CYS A C 1
ATOM 1565 O O . CYS A 1 199 ? 0.872 6.304 9.256 1.00 93.19 199 CYS A O 1
ATOM 1567 N N . GLY A 1 200 ? -0.971 5.803 8.063 1.00 94.00 200 GLY A N 1
ATOM 1568 C CA . GLY A 1 200 ? -1.633 5.035 9.114 1.00 94.00 200 GLY A CA 1
ATOM 1569 C C . GLY A 1 200 ? -1.461 3.531 8.931 1.00 94.00 200 GLY A C 1
ATOM 1570 O O . GLY A 1 200 ? -1.663 2.999 7.836 1.00 94.00 200 GLY A O 1
ATOM 1571 N N . GLY A 1 201 ? -1.132 2.849 10.022 1.00 95.62 201 GLY A N 1
ATOM 1572 C CA . GLY A 1 201 ? -1.066 1.396 10.105 1.00 95.62 201 GLY A CA 1
ATOM 1573 C C . GLY A 1 201 ? -1.863 0.866 11.293 1.00 95.62 201 GLY A C 1
ATOM 1574 O O . GLY A 1 201 ? -2.152 1.593 12.243 1.00 95.62 201 GLY A O 1
ATOM 1575 N N . VAL A 1 202 ? -2.234 -0.407 11.225 1.00 96.88 202 VAL A N 1
ATOM 1576 C CA . VAL A 1 202 ? -2.817 -1.156 12.342 1.00 96.88 202 VAL A CA 1
ATOM 1577 C C . VAL A 1 202 ? -1.680 -1.895 13.046 1.00 96.88 202 VAL A C 1
ATOM 1579 O O . VAL A 1 202 ? -0.971 -2.660 12.392 1.00 96.88 202 VAL A O 1
ATOM 1582 N N . ASP A 1 203 ? -1.472 -1.647 14.342 1.00 95.12 203 ASP A N 1
ATOM 1583 C CA . ASP A 1 203 ? -0.565 -2.435 15.196 1.00 95.12 203 ASP A CA 1
ATOM 1584 C C . ASP A 1 203 ? -1.051 -3.891 15.194 1.00 95.12 203 ASP A C 1
ATOM 1586 O O . ASP A 1 203 ? -2.246 -4.145 15.307 1.00 95.12 203 ASP A O 1
ATOM 1590 N N . THR A 1 204 ? -0.163 -4.865 15.022 1.00 94.81 204 THR A N 1
ATOM 1591 C CA . THR A 1 204 ? -0.562 -6.284 15.039 1.00 94.81 204 THR A CA 1
ATOM 1592 C C . THR A 1 204 ? -0.585 -6.884 16.439 1.00 94.81 204 THR A C 1
ATOM 1594 O O . THR A 1 204 ? -0.893 -8.062 16.606 1.00 94.81 204 THR A O 1
ATOM 1597 N N . SER A 1 205 ? -0.219 -6.098 17.447 1.00 92.62 205 SER A N 1
ATOM 1598 C CA . SER A 1 205 ? -0.305 -6.470 18.855 1.00 92.62 205 SER A CA 1
ATOM 1599 C C . SER A 1 205 ? -1.694 -6.141 19.382 1.00 92.62 205 SER A C 1
ATOM 1601 O O . SER A 1 205 ? -2.242 -5.089 19.062 1.00 92.62 205 SER A O 1
ATOM 1603 N N . ASP A 1 206 ? -2.237 -6.994 20.249 1.00 87.50 206 ASP A N 1
ATOM 1604 C CA . ASP A 1 206 ? -3.494 -6.718 20.949 1.00 87.50 206 ASP A CA 1
ATOM 1605 C C . ASP A 1 206 ? -3.422 -5.349 21.669 1.00 87.50 206 ASP A C 1
ATOM 1607 O O . ASP A 1 206 ? -2.428 -5.084 22.356 1.00 87.50 206 ASP A O 1
ATOM 1611 N N . PRO A 1 207 ? -4.410 -4.446 21.504 1.00 92.50 207 PRO A N 1
ATOM 1612 C CA . PRO A 1 207 ? -5.729 -4.635 20.889 1.00 92.50 207 PRO A CA 1
ATOM 1613 C C . PRO A 1 207 ? -5.846 -4.092 19.445 1.00 92.50 207 PRO A C 1
ATOM 1615 O O . PRO A 1 207 ? -6.912 -3.652 19.045 1.00 92.50 207 PRO A O 1
ATOM 1618 N N . PHE A 1 208 ? -4.774 -4.094 18.653 1.00 95.00 208 PHE A N 1
ATOM 1619 C CA . PHE A 1 208 ? -4.741 -3.664 17.245 1.00 95.00 208 PHE A CA 1
ATOM 1620 C C . PHE A 1 208 ? -5.095 -2.193 17.002 1.00 95.00 208 PHE A C 1
ATOM 1622 O O . PHE A 1 208 ? -5.850 -1.821 16.097 1.00 95.00 208 PHE A O 1
ATOM 1629 N N . HIS A 1 209 ? -4.529 -1.324 17.834 1.00 95.06 209 HIS A N 1
ATOM 1630 C CA . HIS A 1 209 ? -4.710 0.111 17.691 1.00 95.06 209 HIS A CA 1
ATOM 1631 C C . HIS A 1 209 ? -4.128 0.660 16.389 1.00 95.06 209 HIS A C 1
ATOM 1633 O O . HIS A 1 209 ? -3.131 0.170 15.860 1.00 95.06 209 HIS A O 1
ATOM 1639 N N . TRP A 1 210 ? -4.717 1.755 15.917 1.00 94.25 210 TRP A N 1
ATOM 1640 C CA . TRP A 1 210 ? -4.160 2.519 14.811 1.00 94.25 210 TRP A CA 1
ATOM 1641 C C . TRP A 1 210 ? -2.976 3.337 15.307 1.00 94.25 210 TRP A C 1
ATOM 1643 O O . TRP A 1 210 ? -3.035 3.960 16.372 1.00 94.25 210 TRP A O 1
ATOM 1653 N N . THR A 1 211 ? -1.914 3.359 14.520 1.00 92.31 211 THR A N 1
ATOM 1654 C CA . THR A 1 211 ? -0.708 4.133 14.787 1.00 92.31 211 THR A CA 1
ATOM 1655 C C . THR A 1 211 ? -0.292 4.877 13.531 1.00 92.31 211 THR A C 1
ATOM 1657 O O . THR A 1 211 ? -0.600 4.481 12.402 1.00 92.31 211 THR A O 1
ATOM 1660 N N . ASP A 1 212 ? 0.381 6.001 13.725 1.00 90.38 212 ASP A N 1
ATOM 1661 C CA . ASP A 1 212 ? 1.127 6.637 12.661 1.00 90.38 212 ASP A CA 1
ATOM 1662 C C . ASP A 1 212 ? 2.487 5.957 12.511 1.00 90.38 212 ASP A C 1
ATOM 1664 O O . ASP A 1 212 ? 3.206 5.735 13.482 1.00 90.38 212 ASP A O 1
ATOM 1668 N N . VAL A 1 213 ? 2.825 5.594 11.278 1.00 91.31 213 VAL A N 1
ATOM 1669 C CA . VAL A 1 213 ? 4.008 4.787 10.971 1.00 91.31 213 VAL A CA 1
ATOM 1670 C C . VAL A 1 213 ? 4.771 5.436 9.813 1.00 91.31 213 VAL A C 1
ATOM 1672 O O . VAL A 1 213 ? 4.129 5.918 8.873 1.00 91.31 213 VAL A O 1
ATOM 1675 N N . PRO A 1 214 ? 6.119 5.481 9.848 1.00 90.69 214 PRO A N 1
ATOM 1676 C CA . PRO A 1 214 ? 6.938 6.006 8.758 1.00 90.69 214 PRO A CA 1
ATOM 1677 C C . PRO A 1 214 ? 6.525 5.455 7.390 1.00 90.69 214 PRO A C 1
ATOM 1679 O O . PRO A 1 214 ? 6.636 4.266 7.126 1.00 90.69 214 PRO A O 1
ATOM 1682 N N . CYS A 1 215 ? 6.083 6.329 6.482 1.00 89.12 215 CYS A N 1
ATOM 1683 C CA . CYS A 1 215 ? 5.582 5.923 5.160 1.00 89.12 215 CYS A CA 1
ATOM 1684 C C . CYS A 1 215 ? 6.569 5.089 4.318 1.00 89.12 215 CYS A C 1
ATOM 1686 O O . CYS A 1 215 ? 6.145 4.395 3.394 1.00 89.12 215 CYS A O 1
ATOM 1688 N N . GLY A 1 216 ? 7.874 5.204 4.595 1.00 87.50 216 GLY A N 1
ATOM 1689 C CA . GLY A 1 216 ? 8.936 4.445 3.931 1.00 87.50 216 GLY A CA 1
ATOM 1690 C C . GLY A 1 216 ? 9.130 3.022 4.469 1.00 87.50 216 GLY A C 1
ATOM 1691 O O . GLY A 1 216 ? 9.879 2.253 3.866 1.00 87.50 216 GLY A O 1
ATOM 1692 N N . ASP A 1 217 ? 8.469 2.657 5.570 1.00 90.06 217 ASP A N 1
ATOM 1693 C CA . ASP A 1 217 ? 8.553 1.313 6.137 1.00 90.06 217 ASP A CA 1
ATOM 1694 C C . ASP A 1 217 ? 7.903 0.295 5.202 1.00 90.06 217 ASP A C 1
ATOM 1696 O O . ASP A 1 217 ? 6.866 0.540 4.587 1.00 90.06 217 ASP A O 1
ATOM 1700 N N . HIS A 1 218 ? 8.524 -0.875 5.097 1.00 92.75 218 HIS A N 1
ATOM 1701 C CA . HIS A 1 218 ? 8.054 -1.941 4.223 1.00 92.75 218 HIS A CA 1
ATOM 1702 C C . HIS A 1 218 ? 7.222 -2.930 5.035 1.00 92.75 218 HIS A C 1
ATOM 1704 O O . HIS A 1 218 ? 7.765 -3.798 5.724 1.00 92.75 218 HIS A O 1
ATOM 1710 N N . LEU A 1 219 ? 5.902 -2.791 4.947 1.00 96.44 219 LEU A N 1
ATOM 1711 C CA . LEU A 1 219 ? 4.939 -3.565 5.726 1.00 96.44 219 LEU A CA 1
ATOM 1712 C C . LEU A 1 219 ? 4.016 -4.372 4.821 1.00 96.44 219 LEU A C 1
ATOM 1714 O O . LEU A 1 219 ? 3.862 -4.057 3.638 1.00 96.44 219 LEU A O 1
ATOM 1718 N N . TYR A 1 220 ? 3.386 -5.395 5.392 1.00 97.19 220 TYR A N 1
ATOM 1719 C CA . TYR A 1 220 ? 2.205 -6.000 4.782 1.00 97.19 220 TYR A CA 1
ATOM 1720 C C . TYR A 1 220 ? 1.036 -5.026 4.804 1.00 97.19 220 TYR A C 1
ATOM 1722 O O . TYR A 1 220 ? 1.054 -4.024 5.520 1.00 97.19 220 TYR A O 1
ATOM 1730 N N . PHE A 1 221 ? 0.018 -5.298 3.998 1.00 97.38 221 PHE A N 1
ATOM 1731 C CA . PHE A 1 221 ? -1.062 -4.348 3.771 1.00 97.38 221 PHE A CA 1
ATOM 1732 C C . PHE A 1 221 ? -2.379 -5.047 3.447 1.00 97.38 221 PHE A C 1
ATOM 1734 O O . PHE A 1 221 ? -2.392 -6.188 2.979 1.00 97.38 221 PHE A O 1
ATOM 1741 N N . ILE A 1 222 ? -3.487 -4.354 3.718 1.00 97.25 222 ILE A N 1
ATOM 1742 C CA . ILE A 1 222 ? -4.838 -4.875 3.492 1.00 97.25 222 ILE A CA 1
ATOM 1743 C C . ILE A 1 222 ? -5.487 -4.102 2.352 1.00 97.25 222 ILE A C 1
ATOM 1745 O O . ILE A 1 222 ? -5.678 -2.886 2.441 1.00 97.25 222 ILE A O 1
ATOM 1749 N N . CYS A 1 223 ? -5.850 -4.816 1.295 1.00 95.81 223 CYS A N 1
ATOM 1750 C CA . CYS A 1 223 ? -6.611 -4.280 0.181 1.00 95.81 223 CYS A CA 1
ATOM 1751 C C . CYS A 1 223 ? -8.097 -4.584 0.356 1.00 95.81 223 CYS A C 1
ATOM 1753 O O . CYS A 1 223 ? -8.481 -5.640 0.854 1.00 95.81 223 CYS A O 1
ATOM 1755 N N . LEU A 1 224 ? -8.937 -3.672 -0.111 1.00 93.38 224 LEU A N 1
ATOM 1756 C CA . LEU A 1 224 ? -10.332 -3.936 -0.419 1.00 93.38 224 LEU A CA 1
ATOM 1757 C C . LEU A 1 224 ? -10.410 -4.674 -1.739 1.00 93.38 224 LEU A C 1
ATOM 1759 O O . LEU A 1 224 ? -9.767 -4.273 -2.710 1.00 93.38 224 LEU A O 1
ATOM 1763 N N . THR A 1 225 ? -11.242 -5.700 -1.783 1.00 87.25 225 THR A N 1
ATOM 1764 C CA . THR A 1 225 ? -11.686 -6.294 -3.034 1.00 87.25 225 THR A CA 1
ATOM 1765 C C . THR A 1 225 ? -13.063 -5.748 -3.368 1.00 87.25 225 THR A C 1
ATOM 1767 O O . THR A 1 225 ? -13.885 -5.485 -2.486 1.00 87.25 225 THR A O 1
ATOM 1770 N N . ASP A 1 226 ? -13.289 -5.489 -4.651 1.00 71.69 226 ASP A N 1
ATOM 1771 C CA . ASP A 1 226 ? -14.597 -5.053 -5.112 1.00 71.69 226 ASP A CA 1
ATOM 1772 C C . ASP A 1 226 ? -15.589 -6.204 -4.939 1.00 71.69 226 ASP A C 1
ATOM 1774 O O . ASP A 1 226 ? -15.379 -7.297 -5.469 1.00 71.69 226 ASP A O 1
ATOM 1778 N N . VAL A 1 227 ? -16.650 -5.960 -4.172 1.00 58.88 227 VAL A N 1
ATOM 1779 C CA . VAL A 1 227 ? -17.837 -6.809 -4.183 1.00 58.88 227 VAL A CA 1
ATOM 1780 C C . VAL A 1 227 ? -19.070 -5.914 -4.137 1.00 58.88 227 VAL A C 1
ATOM 1782 O O . VAL A 1 227 ? -19.776 -5.827 -3.133 1.00 58.88 227 VAL A O 1
ATOM 1785 N N . GLN A 1 228 ? -19.345 -5.246 -5.252 1.00 48.12 228 GLN A N 1
ATOM 1786 C CA . GLN A 1 228 ? -20.715 -5.158 -5.739 1.00 48.12 228 GLN A CA 1
ATOM 1787 C C . GLN A 1 228 ? -20.773 -5.742 -7.146 1.00 48.12 228 GLN A C 1
ATOM 1789 O O . GLN A 1 228 ? -20.160 -5.228 -8.083 1.00 48.12 228 GLN A O 1
ATOM 1794 N N . GLU A 1 229 ? -21.532 -6.833 -7.284 1.00 47.38 229 GLU A N 1
ATOM 1795 C CA . GLU A 1 229 ? -22.076 -7.207 -8.582 1.00 47.38 229 GLU A CA 1
ATOM 1796 C C . GLU A 1 229 ? -22.659 -5.942 -9.232 1.00 47.38 229 GLU A C 1
ATOM 1798 O O . GLU A 1 229 ? -23.443 -5.236 -8.606 1.00 47.38 229 GLU A O 1
ATOM 1803 N N . GLU A 1 230 ? -22.213 -5.658 -10.458 1.00 41.31 230 GLU A N 1
ATOM 1804 C CA . GLU A 1 230 ? -22.589 -4.541 -11.347 1.00 41.31 230 GLU A CA 1
ATOM 1805 C C . GLU A 1 230 ? -21.634 -3.348 -11.502 1.00 41.31 230 GLU A C 1
ATOM 1807 O O . GLU A 1 230 ? -21.811 -2.601 -12.469 1.00 41.31 230 GLU A O 1
ATOM 1812 N N . VAL A 1 231 ? -20.535 -3.210 -10.749 1.00 43.84 231 VAL A N 1
ATOM 1813 C CA . VAL A 1 231 ? -19.450 -2.312 -11.208 1.00 43.84 231 VAL A CA 1
ATOM 1814 C C . VAL A 1 231 ? -18.535 -3.086 -12.151 1.00 43.84 231 VAL A C 1
ATOM 1816 O O . VAL A 1 231 ? -17.451 -3.548 -11.805 1.00 43.84 231 VAL A O 1
ATOM 1819 N N . LYS A 1 232 ? -18.968 -3.246 -13.408 1.00 37.88 232 LYS A N 1
ATOM 1820 C CA . LYS A 1 232 ? -18.033 -3.647 -14.466 1.00 37.88 232 LYS A CA 1
ATOM 1821 C C . LYS A 1 232 ? -16.935 -2.585 -14.512 1.00 37.88 232 LYS A C 1
ATOM 1823 O O . LYS A 1 232 ? -17.232 -1.434 -14.826 1.00 37.88 232 LYS A O 1
ATOM 1828 N N . ARG A 1 233 ? -15.673 -2.956 -14.248 1.00 43.91 233 ARG A N 1
ATOM 1829 C CA . ARG A 1 233 ? -14.520 -2.154 -14.689 1.00 43.91 233 ARG A CA 1
ATOM 1830 C C . ARG A 1 233 ? -14.691 -1.945 -16.194 1.00 43.91 233 ARG A C 1
ATOM 1832 O O . ARG A 1 233 ? -14.460 -2.854 -16.987 1.00 43.91 233 ARG A O 1
ATOM 1839 N N . VAL A 1 234 ? -15.165 -0.766 -16.584 1.00 35.72 234 VAL A N 1
ATOM 1840 C CA . VAL A 1 234 ? -15.212 -0.363 -17.985 1.00 35.72 234 VAL A CA 1
ATOM 1841 C C . VAL A 1 234 ? -13.822 0.148 -18.309 1.00 35.72 234 VAL A C 1
ATOM 1843 O O . VAL A 1 234 ? -13.471 1.288 -18.012 1.00 35.72 234 VAL A O 1
ATOM 1846 N N . THR A 1 235 ? -12.996 -0.719 -18.880 1.00 37.25 235 THR A N 1
ATOM 1847 C CA . THR A 1 235 ? -11.765 -0.290 -19.533 1.00 37.25 235 THR A CA 1
ATOM 1848 C C . THR A 1 235 ? -12.151 0.487 -20.784 1.00 37.25 235 THR A C 1
ATOM 1850 O O . THR A 1 235 ? -12.612 -0.073 -21.779 1.00 37.25 235 THR A O 1
ATOM 1853 N N . PHE A 1 236 ? -11.985 1.805 -20.732 1.00 33.72 236 PHE A N 1
ATOM 1854 C CA . PHE A 1 236 ? -12.078 2.648 -21.914 1.00 33.72 236 PHE A CA 1
ATOM 1855 C C . PHE A 1 236 ? -10.795 2.473 -22.722 1.00 33.72 236 PHE A C 1
ATOM 1857 O O . PHE A 1 236 ? -9.738 2.988 -22.365 1.00 33.72 236 PHE A O 1
ATOM 1864 N N . TYR A 1 237 ? -10.878 1.722 -23.815 1.00 37.47 237 TYR A N 1
ATOM 1865 C CA . TYR A 1 237 ? -9.816 1.689 -24.809 1.00 37.47 237 TYR A CA 1
ATOM 1866 C C . TYR A 1 237 ? -9.970 2.916 -25.705 1.00 37.47 237 TYR A C 1
ATOM 1868 O O . TYR A 1 237 ? -11.048 3.149 -26.252 1.00 37.47 237 TYR A O 1
ATOM 1876 N N . SER A 1 238 ? -8.899 3.694 -25.874 1.00 30.12 238 SER A N 1
ATOM 1877 C CA . SER A 1 238 ? -8.879 4.774 -26.861 1.00 30.12 238 SER A CA 1
ATOM 1878 C C . SER A 1 238 ? -9.171 4.194 -28.249 1.00 30.12 238 SER A C 1
ATOM 1880 O O . SER A 1 238 ? -8.386 3.412 -28.799 1.00 30.12 238 SER A O 1
ATOM 1882 N N . SER A 1 239 ? -10.337 4.530 -28.803 1.00 40.00 239 SER A N 1
ATOM 1883 C CA . SER A 1 239 ? -10.751 4.135 -30.144 1.00 40.00 239 SER A CA 1
ATOM 1884 C C . SER A 1 239 ? -10.117 5.067 -31.173 1.00 40.00 239 SER A C 1
ATOM 1886 O O . SER A 1 239 ? -10.789 5.895 -31.783 1.00 40.00 239 SER A O 1
ATOM 1888 N N . THR A 1 240 ? -8.810 4.938 -31.375 1.00 36.41 240 THR A N 1
ATOM 1889 C CA . THR A 1 240 ? -8.123 5.540 -32.522 1.00 36.41 240 THR A CA 1
ATOM 1890 C C . THR A 1 240 ? -7.323 4.472 -33.273 1.00 36.41 240 THR A C 1
ATOM 1892 O O . THR A 1 240 ? -6.117 4.303 -33.127 1.00 36.41 240 THR A O 1
ATOM 1895 N N . ARG A 1 241 ? -8.048 3.704 -34.095 1.00 32.59 241 ARG A N 1
ATOM 1896 C CA . ARG A 1 241 ? -7.614 3.324 -35.453 1.00 32.59 241 ARG A CA 1
ATOM 1897 C C . ARG A 1 241 ? -8.559 4.063 -36.404 1.00 32.59 241 ARG A C 1
ATOM 1899 O O . ARG A 1 241 ? -9.759 4.060 -36.129 1.00 32.59 241 ARG A O 1
ATOM 1906 N N . PRO A 1 242 ? -8.059 4.717 -37.458 1.00 33.56 242 PRO A N 1
ATOM 1907 C CA . PRO A 1 242 ? -7.345 4.040 -38.545 1.00 33.56 242 PRO A CA 1
ATOM 1908 C C . PRO A 1 242 ? -5.828 4.090 -38.447 1.00 33.56 242 PRO A C 1
ATOM 1910 O O . PRO A 1 242 ? -5.278 5.129 -38.039 1.00 33.56 242 PRO A O 1
#

Secondary structure (DSSP, 8-state):
-----EEE--S-----------S-GGGGTTEEEEEES--GGGGTTSPEEEE-----TT-------TT---SEEEEEE-STT-----S----------PPSEEEEEETTEEEEEEEEEE-HHHHHHHHHHHSSEE----SHHHHHHHHHHHHT-SS---SEEEEEEEE-TTT--EEETT--------BPPPPTT----SEEEEESSTT--EEEE-TTS-EEEEEEEP--TT------------

Sequence (242 aa):
SSLSNVTPVEPHLKSRQHHHRIHIPERLDSAEILIGNSLENNGGNNPSCAVVTSIPSGGTHTFECGGMIGRLVRISLNRPNSVLTLCEVEVYGELAAPSPSFSAVVSGRGIVVVEKKLCWSDALFYCRDFYWDLLSIRSKGEQKEVEEVLRNASFPLTQHVWMGLRRYLMDSIWFWMSGASVNYSYWKTHSPLQISSPCGGVDTSDPFHWTDVPCGDHLYFICLTDVQEEVKRVTFYSSTRP

Solvent-accessible surface area (backbone atoms only — not comparable to full-atom values): 14989 Å² total; per-residue (Å²): 136,84,78,67,66,76,49,77,75,58,99,79,75,85,89,78,90,78,88,75,87,59,92,63,41,73,69,53,45,62,24,35,35,20,42,15,74,53,65,56,79,82,28,66,76,25,56,74,56,50,67,40,76,79,46,60,66,86,58,86,82,87,82,84,51,87,81,72,72,52,58,36,46,34,59,43,70,90,54,87,96,61,71,83,81,75,95,78,85,80,77,89,80,76,82,72,74,83,63,62,62,51,75,52,71,41,89,80,37,36,30,34,43,37,72,50,68,30,28,51,67,58,43,39,50,48,16,46,76,78,45,50,27,30,33,73,71,63,41,77,66,37,46,53,46,49,50,53,53,62,73,64,48,96,60,92,76,49,74,35,32,39,38,22,38,34,37,44,90,85,76,74,48,68,42,33,76,73,71,55,73,76,82,43,85,57,64,54,84,77,70,100,80,67,84,79,38,50,25,32,23,34,34,68,54,91,90,43,31,33,42,66,37,62,47,79,48,63,28,25,34,33,22,27,36,82,65,59,93,83,73,70,84,76,80,82,70,85,88,78,75,134